Protein AF-A0A3P1VZ20-F1 (afdb_monomer_lite)

Structure (mmCIF, N/CA/C/O backbone):
data_AF-A0A3P1VZ20-F1
#
_entry.id   AF-A0A3P1VZ20-F1
#
loop_
_atom_site.group_PDB
_atom_site.id
_atom_site.type_symbol
_atom_site.label_atom_id
_atom_site.label_alt_id
_atom_site.label_comp_id
_atom_site.label_asym_id
_atom_site.label_entity_id
_atom_site.label_seq_id
_atom_site.pdbx_PDB_ins_code
_atom_site.Cartn_x
_atom_site.Cartn_y
_atom_site.Cartn_z
_atom_site.occupancy
_atom_site.B_iso_or_equiv
_atom_site.auth_seq_id
_atom_site.auth_comp_id
_atom_site.auth_asym_id
_atom_site.auth_atom_id
_atom_site.pdbx_PDB_model_num
ATOM 1 N N . MET A 1 1 ? 9.496 5.501 -28.305 1.00 67.38 1 MET A N 1
ATOM 2 C CA . MET A 1 1 ? 9.185 4.622 -27.151 1.00 67.38 1 MET A CA 1
ATOM 3 C C . MET A 1 1 ? 7.669 4.541 -27.020 1.00 67.38 1 MET A C 1
ATOM 5 O O . MET A 1 1 ? 7.034 5.557 -27.256 1.00 67.38 1 MET A O 1
ATOM 9 N N . GLN A 1 2 ? 7.093 3.378 -26.693 1.00 66.19 2 GLN A N 1
ATOM 10 C CA . GLN A 1 2 ? 5.642 3.244 -26.462 1.00 66.19 2 GLN A CA 1
ATOM 11 C C . GLN A 1 2 ? 5.182 4.169 -25.317 1.00 66.19 2 GLN A C 1
ATOM 13 O O . GLN A 1 2 ? 5.918 4.331 -24.342 1.00 66.19 2 GLN A O 1
ATOM 18 N N . ALA A 1 3 ? 3.983 4.755 -25.423 1.00 56.00 3 ALA A N 1
ATOM 19 C CA . ALA A 1 3 ? 3.487 5.781 -24.495 1.00 56.00 3 ALA A CA 1
ATOM 20 C C . ALA A 1 3 ? 3.475 5.318 -23.026 1.00 56.00 3 ALA A C 1
ATOM 22 O O . ALA A 1 3 ? 3.980 6.017 -22.151 1.00 56.00 3 ALA A O 1
ATOM 23 N N . TRP A 1 4 ? 3.015 4.092 -22.761 1.00 55.97 4 TRP A N 1
ATOM 24 C CA . TRP A 1 4 ? 3.000 3.516 -21.410 1.00 55.97 4 TRP A CA 1
ATOM 25 C C . TRP A 1 4 ? 4.413 3.339 -20.821 1.00 55.97 4 TRP A C 1
ATOM 27 O O . TRP A 1 4 ? 4.632 3.544 -19.629 1.00 55.97 4 TRP A O 1
ATOM 37 N N . LYS A 1 5 ? 5.402 2.994 -21.657 1.00 56.41 5 LYS A N 1
ATOM 38 C CA . LYS A 1 5 ? 6.800 2.810 -21.237 1.00 56.41 5 LYS A CA 1
ATOM 39 C C . LYS A 1 5 ? 7.457 4.154 -20.912 1.00 56.41 5 LYS A C 1
ATOM 41 O O . LYS A 1 5 ? 8.264 4.227 -19.990 1.00 56.41 5 LYS A O 1
ATOM 46 N N . LEU A 1 6 ? 7.070 5.210 -21.631 1.00 75.00 6 LEU A N 1
ATOM 47 C CA . LEU A 1 6 ? 7.486 6.584 -21.355 1.00 75.00 6 LEU A CA 1
ATOM 48 C C . LEU A 1 6 ? 6.885 7.102 -20.038 1.00 75.00 6 LEU A C 1
ATOM 50 O O . LEU A 1 6 ? 7.605 7.714 -19.256 1.00 75.00 6 LEU A O 1
ATOM 54 N N . ALA A 1 7 ? 5.609 6.807 -19.769 1.00 65.56 7 ALA A N 1
ATOM 55 C CA . ALA A 1 7 ? 4.944 7.163 -18.514 1.00 65.56 7 ALA A CA 1
ATOM 56 C C . ALA A 1 7 ? 5.610 6.495 -17.297 1.00 65.56 7 ALA A C 1
ATOM 58 O O . ALA A 1 7 ? 5.943 7.176 -16.330 1.00 65.56 7 ALA A O 1
ATOM 59 N N . LYS A 1 8 ? 5.915 5.189 -17.376 1.00 65.50 8 LYS A N 1
ATOM 60 C CA . LYS A 1 8 ? 6.646 4.478 -16.308 1.00 65.50 8 LYS A CA 1
ATOM 61 C C . LYS A 1 8 ? 8.062 5.027 -16.098 1.00 65.50 8 LYS A C 1
ATOM 63 O O . LYS A 1 8 ? 8.495 5.201 -14.961 1.00 65.50 8 LYS A O 1
ATOM 68 N N . LEU A 1 9 ? 8.774 5.335 -17.185 1.00 81.44 9 LEU A N 1
ATOM 69 C CA . LEU A 1 9 ? 10.099 5.956 -17.122 1.00 81.44 9 LEU A CA 1
ATOM 70 C C . LEU A 1 9 ? 10.056 7.332 -16.435 1.00 81.44 9 LEU A C 1
ATOM 72 O O . LEU A 1 9 ? 10.907 7.588 -15.584 1.00 81.44 9 LEU A O 1
ATOM 76 N N . LYS A 1 10 ? 9.068 8.176 -16.777 1.00 85.56 10 LYS A N 1
ATOM 77 C CA . LYS A 1 10 ? 8.829 9.481 -16.136 1.00 85.56 10 LYS A CA 1
ATOM 78 C C . LYS A 1 10 ? 8.636 9.307 -14.634 1.00 85.56 10 LYS A C 1
ATOM 80 O O . LYS A 1 10 ? 9.375 9.903 -13.857 1.00 85.56 10 LYS A O 1
ATOM 85 N N . GLN A 1 11 ? 7.691 8.453 -14.246 1.00 76.62 11 GLN A N 1
ATOM 86 C CA . GLN A 1 11 ? 7.352 8.256 -12.842 1.00 76.62 11 GLN A CA 1
ATOM 87 C C . GLN A 1 11 ? 8.550 7.749 -12.041 1.00 76.62 11 GLN A C 1
ATOM 89 O O . GLN A 1 11 ? 8.844 8.288 -10.985 1.00 76.62 11 GLN A O 1
ATOM 94 N N . TYR A 1 12 ? 9.316 6.798 -12.582 1.00 78.00 12 TYR A N 1
ATOM 95 C CA . TYR A 1 12 ? 10.513 6.313 -11.900 1.00 78.00 12 TYR A CA 1
ATOM 96 C C . TYR A 1 12 ? 11.599 7.359 -11.720 1.00 78.00 12 TYR A C 1
ATOM 98 O O . TYR A 1 12 ? 12.212 7.439 -10.658 1.00 78.00 12 TYR A O 1
ATOM 106 N N . TYR A 1 13 ? 11.845 8.161 -12.750 1.00 88.56 13 TYR A N 1
ATOM 107 C CA . TYR A 1 13 ? 12.784 9.261 -12.636 1.00 88.56 13 TYR A CA 1
ATOM 108 C C . TYR A 1 13 ? 12.347 10.263 -11.556 1.00 88.56 13 TYR A C 1
ATOM 110 O O . TYR A 1 13 ? 13.153 10.603 -10.696 1.00 88.56 13 TYR A O 1
ATOM 118 N N . GLN A 1 14 ? 11.074 10.670 -11.557 1.00 86.94 14 GLN A N 1
ATOM 119 C CA . GLN A 1 14 ? 10.536 11.622 -10.582 1.00 86.94 14 GLN A CA 1
ATOM 120 C C . GLN A 1 14 ? 10.541 11.071 -9.150 1.00 86.94 14 GLN A C 1
ATOM 122 O O . GLN A 1 14 ? 10.892 11.802 -8.231 1.00 86.94 14 GLN A O 1
ATOM 127 N N . THR A 1 15 ? 10.270 9.777 -8.948 1.00 76.31 15 THR A N 1
ATOM 128 C CA . THR A 1 15 ? 10.404 9.137 -7.630 1.00 76.31 15 THR A CA 1
ATOM 129 C C . THR A 1 15 ? 11.848 9.146 -7.141 1.00 76.31 15 THR A C 1
ATOM 131 O O . THR A 1 15 ? 12.095 9.508 -5.997 1.00 76.31 15 THR A O 1
ATOM 134 N N . GLN A 1 16 ? 12.817 8.801 -7.997 1.00 83.19 16 GLN A N 1
ATOM 135 C CA . GLN A 1 16 ? 14.238 8.857 -7.630 1.00 83.19 16 GLN A CA 1
ATOM 136 C C . GLN A 1 16 ? 14.701 10.291 -7.341 1.00 83.19 16 GLN A C 1
ATOM 138 O O . GLN A 1 16 ? 15.513 10.505 -6.446 1.00 83.19 16 GLN A O 1
ATOM 143 N N . LEU A 1 17 ? 14.170 11.275 -8.070 1.00 89.06 17 LEU A N 1
ATOM 144 C CA . LEU A 1 17 ? 14.426 12.692 -7.827 1.00 89.06 17 LEU A CA 1
ATOM 145 C C . LEU A 1 17 ? 13.827 13.154 -6.497 1.00 89.06 17 LEU A C 1
ATOM 147 O O . LEU A 1 17 ? 14.507 13.832 -5.734 1.00 89.06 17 LEU A O 1
ATOM 151 N N . TYR A 1 18 ? 12.603 12.737 -6.183 1.00 81.88 18 TYR A N 1
ATOM 152 C CA . TYR A 1 18 ? 11.955 13.005 -4.902 1.00 81.88 18 TYR A CA 1
ATOM 153 C C . TYR A 1 18 ? 12.721 12.378 -3.726 1.00 81.88 18 TYR A C 1
ATOM 155 O O . TYR A 1 18 ? 13.021 13.065 -2.753 1.00 81.88 18 TYR A O 1
ATOM 163 N N . GLU A 1 19 ? 13.117 11.103 -3.832 1.00 79.25 19 GLU A N 1
ATOM 164 C CA . GLU A 1 19 ? 13.944 10.409 -2.828 1.00 79.25 19 GLU A CA 1
ATOM 165 C C . GLU A 1 19 ? 15.316 11.073 -2.640 1.00 79.25 19 GLU A C 1
ATOM 167 O O . GLU A 1 19 ? 15.868 11.081 -1.540 1.00 79.25 19 GLU A O 1
ATOM 172 N N . ALA A 1 20 ? 15.857 11.671 -3.703 1.00 84.94 20 ALA A N 1
ATOM 173 C CA . ALA A 1 20 ? 17.078 12.465 -3.665 1.00 84.94 20 ALA A CA 1
ATOM 174 C C . ALA A 1 20 ? 16.865 13.908 -3.162 1.00 84.94 20 ALA A C 1
ATOM 176 O O . ALA A 1 20 ? 17.796 14.712 -3.239 1.00 84.94 20 ALA A O 1
ATOM 177 N N . ALA A 1 21 ? 15.676 14.249 -2.653 1.00 83.44 21 ALA A N 1
ATOM 178 C CA . ALA A 1 21 ? 15.293 15.597 -2.227 1.00 83.44 21 ALA A CA 1
ATOM 179 C C . ALA A 1 21 ? 15.456 16.660 -3.336 1.00 83.44 21 ALA A C 1
ATOM 181 O O . ALA A 1 21 ? 15.896 17.778 -3.084 1.00 83.44 21 ALA A O 1
ATOM 182 N N . GLY A 1 22 ? 15.144 16.296 -4.582 1.00 84.88 22 GLY A N 1
ATOM 183 C CA . GLY A 1 22 ? 15.273 17.167 -5.754 1.00 84.88 22 GLY A CA 1
ATOM 184 C C . GLY A 1 22 ? 16.690 17.253 -6.333 1.00 84.88 22 GLY A C 1
ATOM 185 O O . GLY A 1 22 ? 16.904 17.931 -7.337 1.00 84.88 22 GLY A O 1
ATOM 186 N N . ASP A 1 23 ? 17.669 16.562 -5.745 1.00 88.00 23 ASP A N 1
ATOM 187 C CA . ASP A 1 23 ? 19.057 16.598 -6.202 1.00 88.00 23 ASP A CA 1
ATOM 188 C C . ASP A 1 23 ? 19.300 15.618 -7.360 1.00 88.00 23 ASP A C 1
ATOM 190 O O . ASP A 1 23 ? 19.689 14.460 -7.185 1.00 88.00 23 ASP A O 1
ATOM 194 N N . ASP A 1 24 ? 19.107 16.117 -8.578 1.00 88.12 24 ASP A N 1
ATOM 195 C CA . ASP A 1 24 ? 19.300 15.372 -9.823 1.00 88.12 24 ASP A CA 1
ATOM 196 C C . ASP A 1 24 ? 20.712 14.763 -9.972 1.00 88.12 24 ASP A C 1
ATOM 198 O O . ASP A 1 24 ? 20.892 13.728 -10.622 1.00 88.12 24 ASP A O 1
ATOM 202 N N . LYS A 1 25 ? 21.734 15.352 -9.332 1.00 88.44 25 LYS A N 1
ATOM 203 C CA . LYS A 1 25 ? 23.115 14.840 -9.397 1.00 88.44 25 LYS A CA 1
ATOM 204 C C . LYS A 1 25 ? 23.280 13.517 -8.652 1.00 88.44 25 LYS A C 1
ATOM 206 O O . LYS A 1 25 ? 24.171 12.741 -8.995 1.00 88.44 25 LYS A O 1
ATOM 211 N N . LYS A 1 26 ? 22.425 13.239 -7.664 1.00 87.69 26 LYS A N 1
ATOM 212 C CA . LYS A 1 26 ? 22.423 11.968 -6.921 1.00 87.69 26 LYS A CA 1
ATOM 213 C C . LYS A 1 26 ? 21.774 10.826 -7.706 1.00 87.69 26 LYS A C 1
ATOM 215 O O . LYS A 1 26 ? 21.904 9.667 -7.314 1.00 87.69 26 LYS A O 1
ATOM 220 N N . ILE A 1 27 ? 21.117 11.115 -8.831 1.00 89.81 27 ILE A N 1
ATOM 221 C CA . ILE A 1 27 ? 20.406 10.114 -9.626 1.00 89.81 27 ILE A CA 1
ATOM 222 C C . ILE A 1 27 ? 21.351 9.419 -10.609 1.00 89.81 27 ILE A C 1
ATOM 224 O O . ILE A 1 27 ? 21.936 10.030 -11.507 1.00 89.81 27 ILE A O 1
ATOM 228 N N . ASN A 1 28 ? 21.414 8.086 -10.547 1.00 89.56 28 ASN A N 1
ATOM 229 C CA . ASN A 1 28 ? 22.144 7.291 -11.536 1.00 89.56 28 ASN A CA 1
ATOM 230 C C . ASN A 1 28 ? 21.354 7.136 -12.851 1.00 89.56 28 ASN A C 1
ATOM 232 O O . ASN A 1 28 ? 20.832 6.067 -13.176 1.00 89.56 28 ASN A O 1
ATOM 236 N N . LYS A 1 29 ? 21.297 8.197 -13.663 1.00 91.38 29 LYS A N 1
ATOM 237 C CA . LYS A 1 29 ? 20.556 8.218 -14.942 1.00 91.38 29 LYS A CA 1
ATOM 238 C C . LYS A 1 29 ? 21.012 7.165 -15.945 1.00 91.38 29 LYS A C 1
ATOM 240 O O . LYS A 1 29 ? 20.207 6.693 -16.744 1.00 91.38 29 LYS A O 1
ATOM 245 N N . ARG A 1 30 ? 22.291 6.772 -15.917 1.00 88.25 30 ARG A N 1
ATOM 246 C CA . ARG A 1 30 ? 22.811 5.692 -16.774 1.00 88.25 30 ARG A CA 1
ATOM 247 C C . ARG A 1 30 ? 22.139 4.366 -16.437 1.00 88.25 30 ARG A C 1
ATOM 249 O O . ARG A 1 30 ? 21.726 3.646 -17.343 1.00 88.25 30 ARG A O 1
ATOM 256 N N . GLN A 1 31 ? 21.986 4.077 -15.148 1.00 83.12 31 GLN A N 1
ATOM 257 C CA . GLN A 1 31 ? 21.258 2.905 -14.681 1.00 83.12 31 GLN A CA 1
ATOM 258 C C . GLN A 1 31 ? 19.777 2.986 -15.063 1.00 83.12 31 GLN A C 1
ATOM 260 O O . GLN A 1 31 ? 19.269 2.030 -15.642 1.00 83.12 31 GLN A O 1
ATOM 265 N N . ILE A 1 32 ? 19.111 4.126 -14.840 1.00 83.38 32 ILE A N 1
ATOM 266 C CA . ILE A 1 32 ? 17.701 4.320 -15.236 1.00 83.38 32 ILE A CA 1
ATOM 267 C C . ILE A 1 32 ? 17.513 4.062 -16.734 1.00 83.38 32 ILE A C 1
ATOM 269 O O . ILE A 1 32 ? 16.661 3.275 -17.138 1.00 83.38 32 ILE A O 1
ATOM 273 N N . ALA A 1 33 ? 18.344 4.681 -17.568 1.00 86.31 33 ALA A N 1
ATOM 274 C CA . ALA A 1 33 ? 18.266 4.540 -19.012 1.00 86.31 33 ALA A CA 1
ATOM 275 C C . ALA A 1 33 ? 18.463 3.079 -19.457 1.00 86.31 33 ALA A C 1
ATOM 277 O O . ALA A 1 33 ? 17.680 2.569 -20.264 1.00 86.31 33 ALA A O 1
ATOM 278 N N . LYS A 1 34 ? 19.436 2.375 -18.857 1.00 84.00 34 LYS A N 1
ATOM 279 C CA . LYS A 1 34 ? 19.696 0.950 -19.114 1.00 84.00 34 LYS A CA 1
ATOM 280 C C . LYS A 1 34 ? 18.478 0.078 -18.799 1.00 84.00 34 LYS A C 1
ATOM 282 O O . LYS A 1 34 ? 18.142 -0.784 -19.605 1.00 84.00 34 LYS A O 1
ATOM 287 N N . LEU A 1 35 ? 17.791 0.327 -17.682 1.00 76.25 35 LEU A N 1
ATOM 288 C CA . LEU A 1 35 ? 16.600 -0.434 -17.275 1.00 76.25 35 LEU A CA 1
ATOM 289 C C . LEU A 1 35 ? 15.447 -0.326 -18.280 1.00 76.25 35 LEU A C 1
ATOM 291 O O . LEU A 1 35 ? 14.697 -1.275 -18.488 1.00 76.25 35 LEU A O 1
ATOM 295 N N . TYR A 1 36 ? 15.332 0.816 -18.953 1.00 78.62 36 TYR A N 1
ATOM 296 C CA . TYR A 1 36 ? 14.316 1.036 -19.979 1.00 78.62 36 TYR A CA 1
ATOM 297 C C . TYR A 1 36 ? 14.817 0.775 -21.405 1.00 78.62 36 TYR A C 1
ATOM 299 O O . TYR A 1 36 ? 14.064 0.983 -22.363 1.00 78.62 36 TYR A O 1
ATOM 307 N N . GLY A 1 37 ? 16.044 0.273 -21.569 1.00 81.12 37 GLY A N 1
ATOM 308 C CA . GLY A 1 37 ? 16.636 -0.025 -22.873 1.00 81.12 37 GLY A CA 1
ATOM 309 C C . GLY A 1 37 ? 16.820 1.219 -23.745 1.00 81.12 37 GLY A C 1
ATOM 310 O O . GLY A 1 37 ? 16.563 1.167 -24.945 1.00 81.12 37 GLY A O 1
ATOM 311 N N . ILE A 1 38 ? 17.198 2.349 -23.142 1.00 87.94 38 ILE A N 1
ATOM 312 C CA . ILE A 1 38 ? 17.526 3.597 -23.843 1.00 87.94 38 ILE A CA 1
ATOM 313 C C . ILE A 1 38 ? 18.912 4.109 -23.455 1.00 87.94 38 ILE A C 1
ATOM 315 O O . ILE A 1 38 ? 19.481 3.715 -22.439 1.00 87.94 38 ILE A O 1
ATOM 319 N N . SER A 1 39 ? 19.461 5.019 -24.261 1.00 92.94 39 SER A N 1
ATOM 320 C CA . SER A 1 39 ? 20.686 5.735 -23.909 1.00 92.94 39 SER A CA 1
ATOM 321 C C . SER A 1 39 ? 20.418 6.784 -22.825 1.00 92.94 39 SER A C 1
ATOM 323 O O . SER A 1 39 ? 19.334 7.370 -22.752 1.00 92.94 39 SER A O 1
ATOM 325 N N . ALA A 1 40 ? 21.429 7.068 -22.000 1.00 92.31 40 ALA A N 1
ATOM 326 C CA . ALA A 1 40 ? 21.352 8.139 -21.003 1.00 92.31 40 ALA A CA 1
ATOM 327 C C . ALA A 1 40 ? 21.091 9.511 -21.652 1.00 92.31 40 ALA A C 1
ATOM 329 O O . ALA A 1 40 ? 20.380 10.339 -21.089 1.00 92.31 40 ALA A O 1
ATOM 330 N N . GLN A 1 41 ? 21.601 9.720 -22.871 1.00 93.94 41 GLN A N 1
ATOM 331 C CA . GLN A 1 41 ? 21.339 10.927 -23.648 1.00 93.94 41 GLN A CA 1
ATOM 332 C C . GLN A 1 41 ? 19.853 11.070 -23.997 1.00 93.94 41 GLN A C 1
ATOM 334 O O . GLN A 1 41 ? 19.285 12.147 -23.835 1.00 93.94 41 GLN A O 1
ATOM 339 N N . ASN A 1 42 ? 19.194 9.984 -24.409 1.00 93.88 42 ASN A N 1
ATOM 340 C CA . ASN A 1 42 ? 17.762 10.011 -24.703 1.00 93.88 42 ASN A CA 1
ATOM 341 C C . ASN A 1 42 ? 16.923 10.270 -23.449 1.00 93.88 42 ASN A C 1
ATOM 343 O O . ASN A 1 42 ? 15.955 11.022 -23.523 1.00 93.88 42 ASN A O 1
ATOM 347 N N . LEU A 1 43 ? 17.308 9.707 -22.300 1.00 92.94 43 LEU A N 1
ATOM 348 C CA . LEU A 1 43 ? 16.667 10.022 -21.022 1.00 92.94 43 LEU A CA 1
ATOM 349 C C . LEU A 1 43 ? 16.787 11.518 -20.690 1.00 92.94 43 LEU A C 1
ATOM 351 O O . LEU A 1 43 ? 15.780 12.161 -20.413 1.00 92.94 43 LEU A O 1
ATOM 355 N N . ASN A 1 44 ? 17.988 12.093 -20.804 1.00 94.62 44 ASN A N 1
ATOM 356 C CA . ASN A 1 44 ? 18.202 13.529 -20.595 1.00 94.62 44 ASN A CA 1
ATOM 357 C C . ASN A 1 44 ? 17.370 14.391 -21.556 1.00 94.62 44 ASN A C 1
ATOM 359 O O . ASN A 1 44 ? 16.827 15.416 -21.148 1.00 94.62 44 ASN A O 1
ATOM 363 N N . ASN A 1 45 ? 17.229 13.967 -22.813 1.00 95.06 45 ASN A N 1
ATOM 364 C CA . ASN A 1 45 ? 16.389 14.660 -23.787 1.00 95.06 45 ASN A CA 1
ATOM 365 C C . ASN A 1 45 ? 14.910 14.648 -23.375 1.00 95.06 45 ASN A C 1
ATOM 367 O O . ASN A 1 45 ? 14.243 15.670 -23.519 1.00 95.06 45 ASN A O 1
ATOM 371 N N . TYR A 1 46 ? 14.395 13.531 -22.849 1.00 92.75 46 TYR A N 1
ATOM 372 C CA . TYR A 1 46 ? 13.025 13.469 -22.332 1.00 92.75 46 TYR A CA 1
ATOM 373 C C . TYR A 1 46 ? 12.830 14.376 -21.120 1.00 92.75 46 TYR A C 1
ATOM 375 O O . TYR A 1 46 ? 11.894 15.172 -21.120 1.00 92.75 46 TYR A O 1
ATOM 383 N N . ILE A 1 47 ? 13.744 14.307 -20.147 1.00 94.00 47 ILE A N 1
ATOM 384 C CA . ILE A 1 47 ? 13.700 15.125 -18.930 1.00 94.00 47 ILE A CA 1
ATOM 385 C C . ILE A 1 47 ? 13.628 16.613 -19.282 1.00 94.00 47 ILE A C 1
ATOM 387 O O . ILE A 1 47 ? 12.749 17.309 -18.785 1.00 94.00 47 ILE A O 1
ATOM 391 N N . LYS A 1 48 ? 14.499 17.079 -20.188 1.00 93.12 48 LYS A N 1
ATOM 392 C CA . LYS A 1 48 ? 14.541 18.483 -20.621 1.00 93.12 48 LYS A CA 1
ATOM 393 C C . LYS A 1 48 ? 13.294 18.894 -21.404 1.00 93.12 48 LYS A C 1
ATOM 395 O O . LYS A 1 48 ? 12.674 19.895 -21.085 1.00 93.12 48 LYS A O 1
ATOM 400 N N . ARG A 1 49 ? 12.908 18.122 -22.428 1.00 91.56 49 ARG A N 1
ATOM 401 C CA . ARG A 1 49 ? 11.809 18.498 -23.342 1.00 91.56 49 ARG A CA 1
ATOM 402 C C . ARG A 1 49 ? 10.431 18.470 -22.693 1.00 91.56 49 ARG A C 1
ATOM 404 O O . ARG A 1 49 ? 9.516 19.110 -23.193 1.00 91.56 49 ARG A O 1
ATOM 411 N N . LYS A 1 50 ? 10.253 17.643 -21.667 1.00 89.25 50 LYS A N 1
ATOM 412 C CA . LYS A 1 50 ? 8.965 17.422 -20.998 1.00 89.25 50 LYS A CA 1
ATOM 413 C C . LYS A 1 50 ? 8.973 17.907 -19.546 1.00 89.25 50 LYS A C 1
ATOM 415 O O . LYS A 1 50 ? 8.061 17.554 -18.810 1.00 89.25 50 LYS A O 1
ATOM 420 N N . ASN A 1 51 ? 10.009 18.652 -19.159 1.00 89.88 51 ASN A N 1
ATOM 421 C CA . ASN A 1 51 ? 10.224 19.211 -17.828 1.00 89.88 51 ASN A CA 1
ATOM 422 C C . ASN A 1 51 ? 9.983 18.221 -16.671 1.00 89.88 51 ASN A C 1
ATOM 424 O O . ASN A 1 51 ? 9.273 18.509 -15.717 1.00 89.88 51 ASN A O 1
ATOM 428 N N . TRP A 1 52 ? 10.565 17.021 -16.738 1.00 90.81 52 TRP A N 1
ATOM 429 C CA . TRP A 1 52 ? 10.333 15.996 -15.702 1.00 90.81 52 TRP A CA 1
ATOM 430 C C . TRP A 1 52 ? 10.973 16.314 -14.346 1.00 90.81 52 TRP A C 1
ATOM 432 O O . TRP A 1 52 ? 10.760 15.567 -13.397 1.00 90.81 52 TRP A O 1
ATOM 442 N N . ASN A 1 53 ? 11.769 17.380 -14.260 1.00 88.19 53 ASN A N 1
ATOM 443 C CA . ASN A 1 53 ? 12.336 17.861 -13.000 1.00 88.19 53 ASN A CA 1
ATOM 444 C C 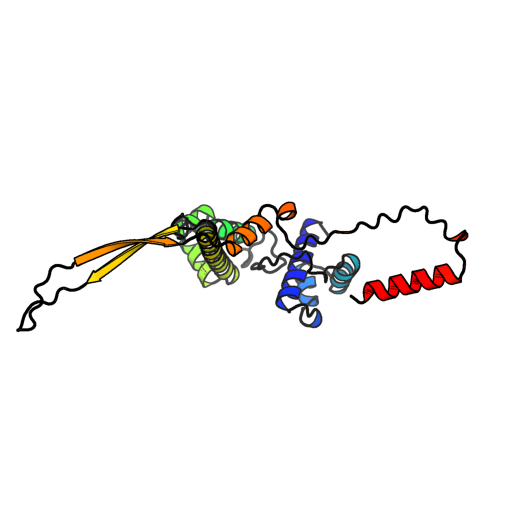. ASN A 1 53 ? 11.311 18.596 -12.142 1.00 88.19 53 ASN A C 1
ATOM 446 O O . ASN A 1 53 ? 11.523 18.731 -10.941 1.00 88.19 53 ASN A O 1
ATOM 450 N N . ASP A 1 54 ? 10.223 19.062 -12.751 1.00 84.56 54 ASP A N 1
ATOM 451 C CA . ASP A 1 54 ? 9.127 19.657 -12.015 1.00 84.56 54 ASP A CA 1
ATOM 452 C C . ASP A 1 54 ? 8.357 18.560 -11.273 1.00 84.56 54 ASP A C 1
ATOM 454 O O . ASP A 1 54 ? 7.795 17.632 -11.869 1.00 84.56 54 ASP A O 1
ATOM 458 N N . LEU A 1 55 ? 8.403 18.649 -9.947 1.00 78.00 55 LEU A N 1
ATOM 459 C CA . LEU A 1 55 ? 7.715 17.754 -9.025 1.00 78.00 55 LEU A CA 1
ATOM 460 C C . LEU A 1 55 ? 6.433 18.380 -8.464 1.00 78.00 55 LEU A C 1
ATOM 462 O O . LEU A 1 55 ? 5.808 17.771 -7.603 1.00 78.00 55 LEU A O 1
ATOM 466 N N . THR A 1 56 ? 6.020 19.558 -8.945 1.00 71.19 56 THR A N 1
ATOM 467 C CA . THR A 1 56 ? 4.802 20.250 -8.494 1.00 71.19 56 THR A CA 1
ATOM 468 C C . THR A 1 56 ? 3.581 19.331 -8.491 1.00 71.19 56 THR A C 1
ATOM 470 O O . THR A 1 56 ? 2.833 19.298 -7.521 1.00 71.19 56 THR A O 1
ATOM 473 N N . GLU A 1 57 ? 3.388 18.582 -9.577 1.00 57.09 57 GLU A N 1
ATOM 474 C CA . GLU A 1 57 ? 2.256 17.662 -9.763 1.00 57.09 57 GLU A CA 1
ATOM 475 C C . GLU A 1 57 ? 2.620 16.207 -9.432 1.00 57.09 57 GLU A C 1
ATOM 477 O O . GLU A 1 57 ? 1.853 15.275 -9.684 1.00 57.09 57 GLU A O 1
ATOM 482 N N . PHE A 1 58 ? 3.834 15.970 -8.928 1.00 63.66 58 PHE A N 1
ATOM 483 C CA . PHE A 1 58 ? 4.316 14.624 -8.679 1.00 63.66 58 PHE A CA 1
ATOM 484 C C . PHE A 1 58 ? 3.748 14.088 -7.364 1.00 63.66 58 PHE A C 1
ATOM 486 O O . PHE A 1 58 ? 4.182 14.447 -6.271 1.00 63.66 58 PHE A O 1
ATOM 493 N N . VAL A 1 59 ? 2.808 13.153 -7.478 1.00 50.91 59 VAL A N 1
ATOM 494 C CA . VAL A 1 59 ? 2.346 12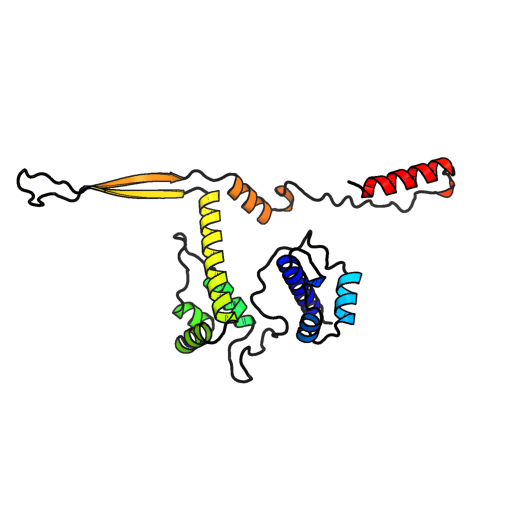.354 -6.343 1.00 50.91 59 VAL A CA 1
ATOM 495 C C . VAL A 1 59 ? 3.366 11.248 -6.083 1.00 50.91 59 VAL A C 1
ATOM 497 O O . VAL A 1 59 ? 3.564 10.360 -6.920 1.00 50.91 59 VAL A O 1
ATOM 500 N N . TYR A 1 60 ? 4.020 11.297 -4.919 1.00 51.97 60 TYR A N 1
ATOM 501 C CA . TYR A 1 60 ? 4.953 10.255 -4.504 1.00 51.97 60 TYR A CA 1
ATOM 502 C C . TYR A 1 60 ? 4.210 8.933 -4.311 1.00 51.97 60 TYR A C 1
ATOM 504 O O . TYR A 1 60 ? 3.522 8.702 -3.318 1.00 51.97 60 TYR A O 1
ATOM 512 N N . VAL A 1 61 ? 4.393 8.049 -5.285 1.00 51.44 61 VAL A N 1
ATOM 513 C CA . VAL A 1 61 ? 4.025 6.643 -5.193 1.00 51.44 61 VAL A CA 1
ATOM 514 C C . VAL A 1 61 ? 5.324 5.878 -4.942 1.00 51.44 61 VAL A C 1
ATOM 516 O O . VAL A 1 61 ? 6.199 5.905 -5.817 1.00 51.44 61 VAL A O 1
ATOM 519 N N . PRO A 1 62 ? 5.496 5.220 -3.778 1.00 49.59 62 PRO A N 1
ATOM 520 C CA . PRO A 1 62 ? 6.651 4.369 -3.525 1.00 49.59 62 PRO A CA 1
ATOM 521 C C . PRO A 1 62 ? 6.771 3.318 -4.636 1.00 49.59 62 PRO A C 1
ATOM 523 O O . PRO A 1 62 ? 5.935 2.422 -4.762 1.00 49.59 62 PRO A O 1
ATOM 526 N N . LEU A 1 63 ? 7.794 3.441 -5.483 1.00 45.53 63 LEU A N 1
ATOM 527 C CA . LEU A 1 63 ? 8.041 2.493 -6.568 1.00 45.53 63 LEU A CA 1
ATOM 528 C C . LEU A 1 63 ? 8.798 1.285 -6.018 1.00 45.53 63 LEU A C 1
ATOM 530 O O . LEU A 1 63 ? 10.021 1.207 -6.099 1.00 45.53 63 LEU A O 1
ATOM 534 N N . ASP A 1 64 ? 8.065 0.311 -5.481 1.00 45.50 64 ASP A N 1
ATOM 535 C CA . ASP A 1 64 ? 8.668 -0.911 -4.930 1.00 45.50 64 ASP A CA 1
ATOM 536 C C . ASP A 1 64 ? 9.143 -1.909 -6.014 1.00 45.50 64 ASP A C 1
ATOM 538 O O . ASP A 1 64 ? 9.827 -2.895 -5.709 1.00 45.50 64 ASP A O 1
ATOM 542 N N . ILE A 1 65 ? 8.858 -1.645 -7.299 1.00 46.03 65 ILE A N 1
ATOM 543 C CA . ILE A 1 65 ? 9.271 -2.487 -8.431 1.00 46.03 65 ILE A CA 1
ATOM 544 C C . ILE A 1 65 ? 10.375 -1.786 -9.231 1.00 46.03 65 ILE A C 1
ATOM 546 O O . ILE A 1 65 ? 10.191 -0.681 -9.744 1.00 46.03 65 ILE A O 1
ATOM 550 N N . LYS A 1 66 ? 11.529 -2.457 -9.374 1.00 42.38 66 LYS A N 1
ATOM 551 C CA . LYS A 1 66 ? 12.626 -1.984 -10.231 1.00 42.38 66 LYS A CA 1
ATOM 552 C C . LYS A 1 66 ? 12.100 -1.727 -11.657 1.00 42.38 66 LYS A C 1
ATOM 554 O O . LYS A 1 66 ? 11.351 -2.539 -12.200 1.00 42.38 66 LYS A O 1
ATOM 559 N N . PRO A 1 67 ? 12.516 -0.645 -12.318 1.00 40.56 67 PRO A N 1
ATOM 560 C CA . PRO A 1 67 ? 12.149 -0.409 -13.700 1.00 40.56 67 PRO A CA 1
ATOM 561 C C . PRO A 1 67 ? 12.720 -1.467 -14.619 1.00 40.56 67 PRO A C 1
ATOM 563 O O . PRO A 1 67 ? 13.834 -1.930 -14.405 1.00 40.56 67 PRO A O 1
ATOM 566 N N . GLY A 1 68 ? 11.981 -1.807 -15.668 1.00 45.16 68 GLY A N 1
ATOM 567 C CA . GLY A 1 68 ? 12.420 -2.765 -16.682 1.00 45.16 68 GLY A CA 1
ATOM 568 C C . GLY A 1 68 ? 11.774 -4.143 -16.579 1.00 45.16 68 GLY A C 1
ATOM 569 O O . GLY A 1 68 ? 11.870 -4.898 -17.538 1.00 45.16 68 GLY A O 1
ATOM 570 N N . ILE A 1 69 ? 11.051 -4.451 -15.499 1.00 49.16 69 ILE A N 1
ATOM 571 C CA . ILE A 1 69 ? 10.256 -5.682 -15.423 1.00 49.16 69 ILE A CA 1
ATOM 572 C C . ILE A 1 69 ? 8.990 -5.488 -16.260 1.00 49.16 69 ILE A C 1
ATOM 574 O O . ILE A 1 69 ? 8.130 -4.662 -15.933 1.00 49.16 69 ILE A O 1
ATOM 578 N N . LYS A 1 70 ? 8.876 -6.206 -17.383 1.00 53.94 70 LYS A N 1
ATOM 579 C CA . LYS A 1 70 ? 7.610 -6.245 -18.130 1.00 53.94 70 LYS A CA 1
ATOM 580 C C . LYS A 1 70 ? 6.536 -6.870 -17.237 1.00 53.94 70 LYS A C 1
ATOM 582 O O . LYS A 1 70 ? 6.834 -7.747 -16.432 1.00 53.94 70 LYS A O 1
ATOM 587 N N . LYS A 1 71 ? 5.277 -6.465 -17.432 1.00 52.81 71 LYS A N 1
ATOM 588 C CA . LYS A 1 71 ? 4.112 -6.951 -16.668 1.00 52.81 71 LYS A CA 1
ATOM 589 C C . LYS A 1 71 ? 4.099 -8.484 -16.503 1.00 52.81 71 LYS A C 1
ATOM 591 O O . LYS A 1 71 ? 3.824 -8.972 -15.414 1.00 52.81 71 LYS A O 1
ATOM 596 N N . ASN A 1 72 ? 4.527 -9.202 -17.546 1.00 61.19 72 ASN A N 1
ATOM 597 C CA . ASN A 1 72 ? 4.507 -10.665 -17.629 1.00 61.19 72 ASN A CA 1
ATOM 598 C C . ASN A 1 72 ? 5.908 -11.303 -17.542 1.00 61.19 72 ASN A C 1
ATOM 600 O O . ASN A 1 72 ? 6.055 -12.495 -17.798 1.00 61.19 72 ASN A O 1
ATOM 604 N N . GLU A 1 73 ? 6.956 -10.523 -17.271 1.00 60.84 73 GLU A N 1
ATOM 605 C CA . GLU A 1 73 ? 8.325 -11.037 -17.220 1.00 60.84 73 GLU A CA 1
ATOM 606 C C . GLU A 1 73 ? 8.649 -11.566 -15.820 1.00 60.84 73 GLU A C 1
ATOM 608 O O . GLU A 1 73 ? 8.368 -10.888 -14.825 1.00 60.84 73 GLU A O 1
ATOM 613 N N . PRO A 1 74 ? 9.223 -12.775 -15.726 1.00 64.06 74 PRO A N 1
ATOM 614 C CA . PRO A 1 74 ? 9.556 -13.369 -14.450 1.00 64.06 74 PRO A CA 1
ATOM 615 C C . PRO A 1 74 ? 10.703 -12.616 -13.771 1.00 64.06 74 PRO A C 1
ATOM 617 O O . PRO A 1 74 ? 11.753 -12.359 -14.355 1.00 64.06 74 PRO A O 1
ATOM 620 N N . LEU A 1 75 ? 10.509 -12.299 -12.494 1.00 58.62 75 LEU A N 1
ATOM 621 C CA . LEU A 1 75 ? 11.428 -11.525 -11.661 1.00 58.62 75 LEU A CA 1
ATOM 622 C C . LEU A 1 75 ? 12.676 -12.311 -11.219 1.00 58.62 75 LEU A C 1
ATOM 624 O O . LEU A 1 75 ? 13.657 -11.693 -10.819 1.00 58.62 75 LEU A O 1
ATOM 628 N N . ASN A 1 76 ? 12.657 -13.649 -11.304 1.00 56.03 76 ASN A N 1
ATOM 629 C CA . ASN A 1 76 ? 13.738 -14.541 -10.858 1.00 56.03 76 ASN A CA 1
ATOM 630 C C . ASN A 1 76 ? 14.034 -15.649 -11.893 1.00 56.03 76 ASN A C 1
ATOM 632 O O . ASN A 1 76 ? 13.512 -16.759 -11.798 1.00 56.03 76 ASN A O 1
ATOM 636 N N . GLY A 1 77 ? 14.898 -15.383 -12.875 1.00 54.41 77 GLY A N 1
ATOM 637 C CA . GLY A 1 77 ? 15.264 -16.357 -13.916 1.00 54.41 77 GLY A CA 1
ATOM 638 C C . GLY A 1 77 ? 14.078 -16.834 -14.777 1.00 54.41 77 GLY A C 1
ATOM 639 O O . GLY A 1 77 ? 12.914 -16.592 -14.471 1.00 54.41 77 GLY A O 1
ATOM 640 N N . SER A 1 78 ? 14.348 -17.564 -15.862 1.00 51.50 78 SER A N 1
ATOM 641 C CA . SER A 1 78 ? 13.296 -17.971 -16.817 1.00 51.50 78 SER A CA 1
ATOM 642 C C . SER A 1 78 ? 12.227 -18.926 -16.255 1.00 51.50 78 SER A C 1
ATOM 644 O O . SER A 1 78 ? 11.250 -19.193 -16.945 1.00 51.50 78 SER A O 1
ATOM 646 N N . LYS A 1 79 ? 12.395 -19.471 -15.037 1.00 58.75 79 LYS A N 1
ATOM 647 C CA . LYS A 1 79 ? 11.448 -20.423 -14.417 1.00 58.75 79 LYS A CA 1
ATOM 648 C C . LYS A 1 79 ? 10.598 -19.837 -13.280 1.00 58.75 79 LYS A C 1
ATOM 650 O O . LYS A 1 79 ? 9.715 -20.537 -12.789 1.00 58.75 79 LYS A O 1
ATOM 655 N N . SER A 1 80 ? 10.852 -18.611 -12.812 1.00 66.56 80 SER A N 1
ATOM 656 C CA . SER A 1 80 ? 10.033 -18.028 -11.737 1.00 66.56 80 SER A CA 1
ATOM 657 C C . SER A 1 80 ? 8.652 -17.646 -12.251 1.00 66.56 80 SER A C 1
ATOM 659 O O . SER A 1 80 ? 8.537 -17.066 -13.317 1.00 66.56 80 SER A O 1
ATOM 661 N N . LYS A 1 81 ? 7.601 -17.918 -11.474 1.00 72.69 81 LYS A N 1
ATOM 662 C CA . LYS A 1 81 ? 6.251 -17.427 -11.777 1.00 72.69 81 LYS A CA 1
ATOM 663 C C . LYS A 1 81 ? 6.030 -15.989 -11.323 1.00 72.69 81 LYS A C 1
ATOM 665 O O . LYS A 1 81 ? 5.139 -15.353 -11.848 1.00 72.69 81 LYS A O 1
ATOM 670 N N . LEU A 1 82 ? 6.843 -15.473 -10.396 1.00 76.56 82 LEU A N 1
ATOM 671 C CA . LEU A 1 82 ? 6.717 -14.115 -9.871 1.00 76.56 82 LEU A CA 1
ATOM 672 C C . LEU A 1 82 ? 6.882 -13.066 -10.978 1.00 76.56 82 LEU A C 1
ATOM 674 O O . LEU A 1 82 ? 7.994 -12.889 -11.471 1.00 76.56 82 LEU A O 1
ATOM 678 N N . THR A 1 83 ? 5.808 -12.365 -11.330 1.00 81.00 83 THR A N 1
ATOM 679 C CA . THR A 1 83 ? 5.795 -11.280 -12.324 1.00 81.00 83 THR A CA 1
ATOM 680 C C . THR A 1 83 ? 5.493 -9.925 -11.681 1.00 81.00 83 THR A C 1
ATOM 682 O O . THR A 1 83 ? 5.102 -9.846 -10.516 1.00 81.00 83 THR A O 1
ATOM 685 N N . GLY A 1 84 ? 5.659 -8.838 -12.442 1.00 74.06 84 GLY A N 1
ATOM 686 C CA . GLY A 1 84 ? 5.243 -7.504 -11.998 1.00 74.06 84 GLY A CA 1
ATOM 687 C C . GLY A 1 84 ? 3.737 -7.416 -11.719 1.00 74.06 84 GLY A C 1
ATOM 688 O O . GLY A 1 84 ? 3.344 -6.840 -10.712 1.00 74.06 84 GLY A O 1
ATOM 689 N N . GLU A 1 85 ? 2.906 -8.055 -12.547 1.00 75.88 85 GLU A N 1
ATOM 690 C CA . GLU A 1 85 ? 1.453 -8.134 -12.322 1.00 75.88 85 GLU A CA 1
ATOM 691 C C . GLU A 1 85 ? 1.100 -8.824 -11.004 1.00 75.88 85 GLU A C 1
ATOM 693 O O . GLU A 1 85 ? 0.229 -8.358 -10.276 1.00 75.88 85 GLU A O 1
ATOM 698 N N . MET A 1 86 ? 1.813 -9.896 -10.654 1.00 84.44 86 MET A N 1
ATOM 699 C CA . MET A 1 86 ? 1.603 -10.557 -9.368 1.00 84.44 86 MET A CA 1
ATOM 700 C C . MET A 1 86 ? 1.957 -9.658 -8.184 1.00 84.44 86 MET A C 1
ATOM 702 O O . MET A 1 86 ? 1.318 -9.765 -7.144 1.00 84.44 86 MET A O 1
ATOM 706 N N . LEU A 1 87 ? 2.956 -8.778 -8.313 1.00 81.00 87 LEU A N 1
ATOM 707 C CA . LEU A 1 87 ? 3.268 -7.800 -7.266 1.00 81.00 87 LEU A CA 1
ATOM 708 C C . LEU A 1 87 ? 2.175 -6.730 -7.149 1.00 81.00 87 LEU A C 1
ATOM 710 O O . LEU A 1 87 ? 1.815 -6.362 -6.036 1.00 81.00 87 LEU A O 1
ATOM 714 N N . GLU A 1 88 ? 1.618 -6.266 -8.270 1.00 78.12 88 GLU A N 1
ATOM 715 C CA . GLU A 1 88 ? 0.477 -5.338 -8.273 1.00 78.12 88 GLU A CA 1
ATOM 716 C C . GLU A 1 88 ? -0.741 -5.978 -7.579 1.00 78.12 88 GLU A C 1
ATOM 718 O O . GLU A 1 88 ? -1.312 -5.400 -6.657 1.00 78.12 88 GLU A O 1
ATOM 723 N N . GLN A 1 89 ? -1.079 -7.221 -7.932 1.00 85.19 89 GLN A N 1
ATOM 724 C CA . GLN A 1 89 ? -2.165 -7.967 -7.285 1.00 85.19 89 GLN A CA 1
ATOM 725 C C . GLN A 1 89 ? -1.893 -8.234 -5.797 1.00 85.19 89 GLN A C 1
ATOM 727 O O . GLN A 1 89 ? -2.786 -8.075 -4.965 1.00 85.19 89 GLN A O 1
ATOM 732 N N . LEU A 1 90 ? -0.657 -8.605 -5.443 1.00 90.25 90 LEU A N 1
ATOM 733 C CA . LEU A 1 90 ? -0.228 -8.801 -4.056 1.00 90.25 90 LEU A CA 1
ATOM 734 C C . LEU A 1 90 ? -0.459 -7.532 -3.240 1.00 90.25 90 LEU A C 1
ATOM 736 O O . LEU A 1 90 ? -0.965 -7.617 -2.125 1.00 90.25 90 LEU A O 1
ATOM 740 N N . PHE A 1 91 ? -0.089 -6.375 -3.793 1.00 87.00 91 PHE A N 1
ATOM 741 C CA . PHE A 1 91 ? -0.257 -5.085 -3.139 1.00 87.00 91 PHE A CA 1
ATOM 742 C C . PHE A 1 91 ? -1.733 -4.793 -2.860 1.00 87.00 91 PHE A C 1
ATOM 744 O O . PHE A 1 91 ? -2.096 -4.519 -1.719 1.00 87.00 91 PHE A O 1
ATOM 751 N N . GLU A 1 92 ? -2.589 -4.920 -3.874 1.00 85.38 92 GLU A N 1
ATOM 752 C CA . GLU A 1 92 ? -4.022 -4.641 -3.742 1.00 85.38 92 GLU A CA 1
ATOM 753 C C . GLU A 1 92 ? -4.711 -5.555 -2.727 1.00 85.38 92 GLU A C 1
ATOM 755 O O . GLU A 1 92 ? -5.515 -5.094 -1.916 1.00 85.38 92 GLU A O 1
ATOM 760 N N . TYR A 1 93 ? -4.385 -6.850 -2.716 1.00 92.75 93 TYR A N 1
ATOM 761 C CA . TYR A 1 93 ? -4.951 -7.762 -1.723 1.00 92.75 93 TYR A CA 1
ATOM 762 C C . TYR A 1 93 ? -4.400 -7.506 -0.319 1.00 92.75 93 TYR A C 1
ATOM 764 O O . TYR A 1 93 ? -5.155 -7.548 0.646 1.00 92.75 93 TYR A O 1
ATOM 772 N N . ALA A 1 94 ? -3.107 -7.214 -0.188 1.00 91.19 94 ALA A N 1
ATOM 773 C CA . ALA A 1 94 ? -2.476 -7.001 1.110 1.00 91.19 94 ALA A CA 1
ATOM 774 C C . ALA A 1 94 ? -2.810 -5.648 1.759 1.00 91.19 94 ALA A C 1
ATOM 776 O O . ALA A 1 94 ? -2.666 -5.523 2.976 1.00 91.19 94 ALA A O 1
ATOM 777 N N . ARG A 1 95 ? -3.209 -4.647 0.965 1.00 91.06 95 ARG A N 1
ATOM 778 C CA . ARG A 1 95 ? -3.601 -3.310 1.436 1.00 91.06 95 ARG A CA 1
ATOM 779 C C . ARG A 1 95 ? -4.999 -3.285 2.046 1.00 91.06 95 ARG A C 1
ATOM 781 O O . ARG A 1 95 ? -5.250 -2.464 2.916 1.00 91.06 95 ARG A O 1
ATOM 788 N N . ARG A 1 96 ? -5.905 -4.157 1.597 1.00 90.56 96 ARG A N 1
ATOM 789 C CA . ARG A 1 96 ? -7.291 -4.175 2.081 1.00 90.56 96 ARG A CA 1
ATOM 790 C C . ARG A 1 96 ? -7.347 -4.507 3.569 1.00 90.56 96 ARG A C 1
ATOM 792 O O . ARG A 1 96 ? -6.759 -5.497 4.013 1.00 90.56 96 ARG A O 1
ATOM 799 N N . THR A 1 97 ? -8.075 -3.680 4.305 1.00 91.31 97 THR A N 1
ATOM 800 C CA . THR A 1 97 ? -8.334 -3.836 5.732 1.00 91.31 97 THR A CA 1
ATOM 801 C C . THR A 1 97 ? -9.825 -3.972 5.995 1.00 91.31 97 THR A C 1
ATOM 803 O O . THR A 1 97 ? -10.650 -3.459 5.242 1.00 91.31 97 THR A O 1
ATOM 806 N N . GLU A 1 98 ? -10.161 -4.681 7.064 1.00 89.31 98 GLU A N 1
ATOM 807 C CA . GLU A 1 98 ? -11.504 -4.701 7.643 1.00 89.31 98 GLU A CA 1
ATOM 808 C C . GLU A 1 98 ? -11.708 -3.499 8.579 1.00 89.31 98 GLU A C 1
ATOM 810 O O . GLU A 1 98 ? -10.763 -2.764 8.876 1.00 89.31 98 GLU A O 1
ATOM 815 N N . ASP A 1 99 ? -12.931 -3.322 9.084 1.00 79.38 99 ASP A N 1
ATOM 816 C CA . ASP A 1 99 ? -13.312 -2.203 9.961 1.00 79.38 99 ASP A CA 1
ATOM 817 C C . ASP A 1 99 ? -12.499 -2.150 11.269 1.00 79.38 99 ASP A C 1
ATOM 819 O O . ASP A 1 99 ? -12.389 -1.107 11.918 1.00 79.38 99 ASP A O 1
ATOM 823 N N . ASP A 1 100 ? -11.888 -3.262 11.681 1.00 79.12 100 ASP A N 1
ATOM 824 C CA . ASP A 1 100 ? -11.019 -3.338 12.856 1.00 79.12 100 ASP A CA 1
ATOM 825 C C . ASP A 1 100 ? -9.543 -3.002 12.551 1.00 79.12 100 ASP A C 1
ATOM 827 O O . ASP A 1 100 ? -8.707 -3.013 13.458 1.00 79.12 100 ASP A O 1
ATOM 831 N N . GLY A 1 101 ? -9.225 -2.650 11.300 1.00 80.19 101 GLY A N 1
ATOM 832 C CA . GLY A 1 101 ? -7.880 -2.319 10.828 1.00 80.19 101 GLY A CA 1
ATOM 833 C C . GLY A 1 101 ? -6.989 -3.537 10.566 1.00 80.19 101 GLY A C 1
ATOM 834 O O . GLY A 1 101 ? -5.799 -3.381 10.261 1.00 80.19 101 GLY A O 1
ATOM 835 N N . LYS A 1 102 ? -7.520 -4.762 10.683 1.00 87.38 102 LYS A N 1
ATOM 836 C CA . LYS A 1 102 ? -6.779 -5.976 10.330 1.00 87.38 102 LYS A CA 1
ATOM 837 C C . LYS A 1 102 ? -6.817 -6.220 8.822 1.00 87.38 102 LYS A C 1
ATOM 839 O O . LYS A 1 102 ? -7.767 -5.815 8.157 1.00 87.38 102 LYS A O 1
ATOM 844 N N . PRO A 1 103 ? -5.796 -6.891 8.256 1.00 89.62 103 PRO A N 1
ATOM 845 C CA . PRO A 1 103 ? -5.816 -7.271 6.849 1.00 89.62 103 PRO A CA 1
ATOM 846 C C . PRO A 1 103 ? -7.015 -8.170 6.534 1.00 89.62 103 PRO A C 1
ATOM 848 O O . PRO A 1 103 ? -7.204 -9.177 7.211 1.00 89.62 103 PRO A O 1
ATOM 851 N N . THR A 1 104 ? -7.748 -7.856 5.466 1.00 94.50 104 THR A N 1
ATOM 852 C CA . THR A 1 104 ? -8.900 -8.649 4.996 1.00 94.50 104 THR A CA 1
ATOM 853 C C . THR A 1 104 ? -8.503 -10.050 4.538 1.00 94.50 104 THR A C 1
ATOM 855 O O . THR A 1 104 ? -9.306 -10.972 4.583 1.00 94.50 104 THR A O 1
ATOM 858 N N . PHE A 1 105 ? -7.270 -10.217 4.050 1.00 95.19 105 PHE A N 1
ATOM 859 C CA . PHE A 1 105 ? -6.784 -11.500 3.555 1.00 95.19 105 PHE A CA 1
ATOM 860 C C . PHE A 1 105 ? -5.539 -11.960 4.313 1.00 95.19 105 PHE A C 1
ATOM 862 O O . PHE A 1 105 ? -4.548 -11.233 4.476 1.00 95.19 105 PHE A O 1
ATOM 869 N N . THR A 1 106 ? -5.571 -13.222 4.722 1.00 94.94 106 THR A N 1
ATOM 870 C CA . THR A 1 106 ? -4.420 -13.963 5.234 1.00 94.94 106 THR A CA 1
ATOM 871 C C . THR A 1 106 ? -3.387 -14.198 4.129 1.00 94.94 106 THR A C 1
ATOM 873 O O . THR A 1 106 ? -3.678 -14.121 2.936 1.00 94.94 106 THR A O 1
ATOM 876 N N . ASN A 1 107 ? -2.144 -14.522 4.502 1.00 93.88 107 ASN A N 1
ATOM 877 C CA . ASN A 1 107 ? -1.112 -14.855 3.509 1.00 93.88 107 ASN A CA 1
ATOM 878 C C . ASN A 1 107 ? -1.530 -16.041 2.620 1.00 93.88 107 ASN A C 1
ATOM 880 O O . ASN A 1 107 ? -1.178 -16.075 1.443 1.00 93.88 107 ASN A O 1
ATOM 884 N N . GLN A 1 108 ? -2.262 -17.002 3.186 1.00 95.56 108 GLN A N 1
ATOM 885 C CA . GLN A 1 108 ? -2.766 -18.181 2.492 1.00 95.56 108 GLN A CA 1
ATOM 886 C C . GLN A 1 108 ? -3.793 -17.792 1.424 1.00 95.56 108 GLN A C 1
ATOM 888 O O . GLN A 1 108 ? -3.622 -18.148 0.262 1.00 95.56 108 GLN A O 1
ATOM 893 N N . GLU A 1 109 ? -4.789 -16.982 1.783 1.00 96.00 109 GLU A N 1
ATOM 894 C CA . GLU A 1 109 ? -5.809 -16.507 0.838 1.00 96.00 109 GLU A CA 1
ATOM 895 C C . GLU A 1 109 ? -5.206 -15.616 -0.251 1.00 96.00 109 GLU A C 1
ATOM 897 O O . GLU A 1 109 ? -5.610 -15.683 -1.411 1.00 96.00 109 GLU A O 1
ATOM 902 N N . ILE A 1 110 ? -4.206 -14.797 0.090 1.00 94.88 110 ILE A N 1
ATOM 903 C CA . ILE A 1 110 ? -3.471 -14.012 -0.907 1.00 94.88 110 ILE A CA 1
ATOM 904 C C . ILE A 1 110 ? -2.728 -14.947 -1.871 1.00 94.88 110 ILE A C 1
ATOM 906 O O . ILE A 1 110 ? -2.769 -14.723 -3.077 1.00 94.88 110 ILE A O 1
ATOM 910 N N . ALA A 1 111 ? -2.073 -16.003 -1.378 1.00 93.69 111 ALA A N 1
ATOM 911 C CA . ALA A 1 111 ? -1.393 -16.977 -2.234 1.00 93.69 111 ALA A CA 1
ATOM 912 C C . ALA A 1 111 ? -2.364 -17.643 -3.225 1.00 93.69 111 ALA A C 1
ATOM 914 O O . ALA A 1 111 ? -2.060 -17.722 -4.417 1.00 93.69 111 ALA A O 1
ATOM 915 N N . GLU A 1 112 ? -3.549 -18.038 -2.750 1.00 94.56 112 GLU A N 1
ATOM 916 C CA . GLU A 1 112 ? -4.618 -18.603 -3.581 1.00 94.56 112 GLU A CA 1
ATOM 917 C C . GLU A 1 112 ? -5.093 -17.616 -4.652 1.00 94.56 112 GLU A C 1
ATOM 919 O O . GLU A 1 112 ? -5.141 -17.966 -5.832 1.00 94.56 112 GLU A O 1
ATOM 924 N N . LYS A 1 113 ? -5.365 -16.359 -4.275 1.00 93.88 113 LYS A N 1
ATOM 925 C CA . LYS A 1 113 ? -5.774 -15.304 -5.220 1.00 93.88 113 LYS A CA 1
ATOM 926 C C . LYS A 1 113 ? -4.702 -14.980 -6.262 1.00 93.88 113 LYS A C 1
ATOM 928 O O . LYS A 1 113 ? -5.040 -14.631 -7.387 1.00 93.88 113 LYS A O 1
ATOM 933 N N . LEU A 1 114 ? -3.425 -15.115 -5.904 1.00 89.00 114 LEU A N 1
ATOM 934 C CA . LEU A 1 114 ? -2.286 -14.955 -6.815 1.00 89.00 114 LEU A CA 1
ATOM 935 C C . LEU A 1 114 ? -2.013 -16.199 -7.679 1.00 89.00 114 LEU A C 1
ATOM 937 O O . LEU A 1 114 ? -1.105 -16.173 -8.511 1.00 89.00 114 LEU A O 1
ATOM 941 N N . GLY A 1 115 ? -2.745 -17.299 -7.478 1.00 91.31 115 GLY A N 1
ATOM 942 C CA . GLY A 1 115 ? -2.552 -18.542 -8.227 1.00 91.31 115 GLY A CA 1
ATOM 943 C C . GLY A 1 115 ? -1.223 -19.248 -7.930 1.00 91.31 115 GLY A C 1
ATOM 944 O O . GLY A 1 115 ? -0.682 -19.944 -8.795 1.00 91.31 115 GLY A O 1
ATOM 945 N N . ILE A 1 116 ? -0.669 -19.071 -6.725 1.00 91.31 116 ILE A N 1
ATOM 946 C CA . ILE A 1 116 ? 0.563 -19.736 -6.275 1.00 91.31 116 ILE A C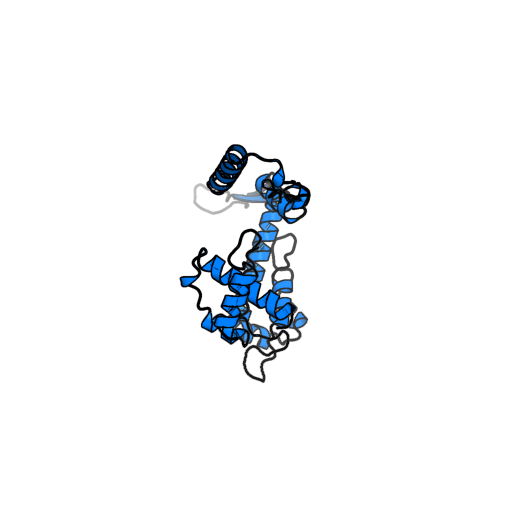A 1
ATOM 947 C C . ILE A 1 116 ? 0.313 -20.610 -5.048 1.00 91.31 116 ILE A C 1
ATOM 949 O O . ILE A 1 116 ? -0.590 -20.367 -4.257 1.00 91.31 116 ILE A O 1
ATOM 953 N N . SER A 1 117 ? 1.150 -21.633 -4.850 1.00 92.81 117 SER A N 1
ATOM 954 C CA . SER A 1 117 ? 1.096 -22.403 -3.607 1.00 92.81 117 SER A CA 1
ATOM 955 C C . SER A 1 117 ? 1.526 -21.550 -2.412 1.00 92.81 117 SER A C 1
ATOM 957 O O . SER A 1 117 ? 2.397 -20.683 -2.530 1.00 92.81 117 SER A O 1
ATOM 959 N N . VAL A 1 118 ? 1.005 -21.880 -1.230 1.00 93.19 118 VAL A N 1
ATOM 960 C CA . VAL A 1 118 ? 1.415 -21.262 0.042 1.00 93.19 118 VAL A CA 1
ATOM 961 C C . VAL A 1 118 ? 2.929 -21.388 0.263 1.00 93.19 118 VAL A C 1
ATOM 963 O O . VAL A 1 118 ? 3.585 -20.434 0.674 1.00 93.19 118 VAL A O 1
ATOM 966 N N . SER A 1 119 ? 3.526 -22.531 -0.093 1.00 88.81 119 SER A N 1
ATOM 967 C CA . SER A 1 119 ? 4.983 -22.713 -0.021 1.00 88.81 119 SER A CA 1
ATOM 968 C C . SER A 1 119 ? 5.744 -21.746 -0.934 1.00 88.81 119 SER A C 1
ATOM 970 O O . SER A 1 119 ? 6.755 -21.178 -0.523 1.00 88.81 119 SER A O 1
ATOM 972 N N . THR A 1 120 ? 5.240 -21.499 -2.146 1.00 87.69 120 THR A N 1
ATOM 973 C CA . THR A 1 120 ? 5.822 -20.527 -3.082 1.00 87.69 120 THR A CA 1
ATOM 974 C C . THR A 1 120 ? 5.701 -19.104 -2.548 1.00 87.69 120 THR A C 1
ATOM 976 O O . THR A 1 120 ? 6.649 -18.333 -2.669 1.00 87.69 120 THR A O 1
ATOM 979 N N . PHE A 1 121 ? 4.576 -18.763 -1.913 1.00 92.06 121 PHE A N 1
ATOM 980 C CA . PHE A 1 121 ? 4.382 -17.460 -1.278 1.00 92.06 121 PHE A CA 1
ATOM 981 C C . PHE A 1 121 ? 5.462 -17.188 -0.225 1.00 92.06 121 PHE A C 1
ATOM 983 O O . PHE A 1 121 ? 6.152 -16.171 -0.291 1.00 92.06 121 PHE A O 1
ATOM 990 N N . TYR A 1 122 ? 5.660 -18.114 0.720 1.00 82.94 122 TYR A N 1
ATOM 991 C CA . TYR A 1 122 ? 6.675 -17.943 1.764 1.00 82.94 122 TYR A CA 1
ATOM 992 C C . TYR A 1 122 ? 8.097 -17.964 1.205 1.00 82.94 122 TYR A C 1
ATOM 994 O O . TYR A 1 122 ? 8.940 -17.192 1.661 1.00 82.94 122 TYR A O 1
ATOM 1002 N N . LYS A 1 123 ? 8.350 -18.770 0.168 1.00 80.38 123 LYS A N 1
ATOM 1003 C CA . LYS A 1 123 ? 9.619 -18.745 -0.559 1.00 80.38 123 LYS A CA 1
ATOM 1004 C C . LYS A 1 123 ? 9.891 -17.366 -1.164 1.00 80.38 123 LYS A C 1
ATOM 1006 O O . LYS A 1 123 ? 10.964 -16.812 -0.958 1.00 80.38 123 LYS A O 1
ATOM 1011 N N . TYR A 1 124 ? 8.921 -16.769 -1.859 1.00 81.81 124 TYR A N 1
ATOM 1012 C CA . TYR A 1 124 ? 9.066 -15.415 -2.400 1.00 81.81 124 TYR A CA 1
ATOM 1013 C C . TYR A 1 124 ? 9.228 -14.366 -1.304 1.00 81.81 124 TYR A C 1
ATOM 1015 O O . TYR A 1 124 ? 10.067 -13.483 -1.443 1.00 81.81 124 TYR A O 1
ATOM 1023 N N . HIS A 1 125 ? 8.506 -14.489 -0.195 1.00 76.75 125 HIS A N 1
ATOM 1024 C CA . HIS A 1 125 ? 8.669 -13.602 0.952 1.00 76.75 125 HIS A CA 1
ATOM 1025 C C . HIS A 1 125 ? 10.086 -13.642 1.550 1.00 76.75 125 HIS A C 1
ATOM 1027 O O . HIS A 1 125 ? 10.597 -12.607 1.967 1.00 76.75 125 HIS A O 1
ATOM 1033 N N . GLN A 1 126 ? 10.719 -14.815 1.606 1.00 66.12 126 GLN A N 1
ATOM 1034 C CA . GLN A 1 126 ? 12.065 -14.977 2.165 1.00 66.12 126 GLN A CA 1
ATOM 1035 C C . GLN A 1 126 ? 13.171 -14.608 1.167 1.00 66.12 126 GLN A C 1
ATOM 1037 O O . GLN A 1 126 ? 14.143 -13.954 1.534 1.00 66.12 126 GLN A O 1
ATOM 1042 N N . GLU A 1 127 ? 13.033 -15.030 -0.090 1.00 69.88 127 GLU A N 1
ATOM 1043 C CA . GLU A 1 127 ? 14.112 -14.977 -1.083 1.00 69.88 127 GLU A CA 1
ATOM 1044 C C . GLU A 1 127 ? 14.009 -13.777 -2.037 1.00 69.88 127 GLU A C 1
ATOM 1046 O O . GLU A 1 127 ? 14.993 -13.420 -2.687 1.00 69.88 127 GLU A O 1
ATOM 1051 N N . ASN A 1 128 ? 12.834 -13.147 -2.165 1.00 69.25 128 ASN A N 1
ATOM 1052 C CA . ASN A 1 128 ? 12.615 -12.041 -3.094 1.00 69.25 128 ASN A CA 1
ATOM 1053 C C . ASN A 1 128 ? 12.310 -10.727 -2.359 1.00 69.25 128 ASN A C 1
ATOM 1055 O O . ASN A 1 128 ? 11.228 -10.508 -1.813 1.00 69.25 128 ASN A O 1
ATOM 1059 N N . ILE A 1 129 ? 13.264 -9.797 -2.434 1.00 63.09 129 ILE A N 1
ATOM 1060 C CA . ILE A 1 129 ? 13.164 -8.489 -1.779 1.00 63.09 129 ILE A CA 1
ATOM 1061 C C . ILE A 1 129 ? 11.980 -7.647 -2.274 1.00 63.09 129 ILE A C 1
ATOM 1063 O O . ILE A 1 129 ? 11.415 -6.891 -1.487 1.00 63.09 129 ILE A O 1
ATOM 1067 N N . HIS A 1 130 ? 11.589 -7.762 -3.548 1.00 69.81 130 HIS A N 1
ATOM 1068 C CA . HIS A 1 130 ? 10.457 -7.012 -4.093 1.00 69.81 130 HIS A CA 1
ATOM 1069 C C . HIS A 1 130 ? 9.144 -7.540 -3.521 1.00 69.81 130 HIS A C 1
ATOM 1071 O O . HIS A 1 130 ? 8.359 -6.755 -3.008 1.00 69.81 130 HIS A O 1
ATOM 1077 N N . PHE A 1 131 ? 8.956 -8.861 -3.493 1.00 77.62 131 PHE A N 1
ATOM 1078 C CA . PHE A 1 131 ? 7.784 -9.485 -2.877 1.00 77.62 131 PHE A CA 1
ATOM 1079 C C . PHE A 1 131 ? 7.643 -9.113 -1.395 1.00 77.62 131 PHE A C 1
ATOM 1081 O O . PHE A 1 131 ? 6.572 -8.689 -0.958 1.00 77.62 131 PHE A O 1
ATOM 1088 N N . TYR A 1 132 ? 8.738 -9.212 -0.632 1.00 75.12 132 TYR A N 1
ATOM 1089 C CA . TYR A 1 132 ? 8.775 -8.816 0.778 1.00 75.12 132 TYR A CA 1
ATOM 1090 C C . TYR A 1 132 ? 8.394 -7.343 0.978 1.00 75.12 132 TYR A C 1
ATOM 1092 O O . TYR A 1 132 ? 7.531 -7.028 1.801 1.00 75.12 132 TYR A O 1
ATOM 1100 N N . LYS A 1 133 ? 9.020 -6.436 0.214 1.00 72.31 133 LYS A N 1
ATOM 1101 C CA . LYS A 1 133 ? 8.750 -4.996 0.302 1.00 72.31 133 LYS A CA 1
ATOM 1102 C C . LYS A 1 133 ? 7.310 -4.676 -0.070 1.00 72.31 133 LYS A C 1
ATOM 1104 O O . LYS A 1 133 ? 6.643 -4.028 0.724 1.00 72.31 133 LYS A O 1
ATOM 1109 N N . THR A 1 134 ? 6.815 -5.189 -1.193 1.00 79.06 134 THR A N 1
ATOM 1110 C CA . THR A 1 134 ? 5.437 -4.975 -1.645 1.00 79.06 134 THR A CA 1
ATOM 1111 C C . THR A 1 134 ? 4.425 -5.410 -0.586 1.00 79.06 134 THR A C 1
ATOM 1113 O O . THR A 1 134 ? 3.560 -4.616 -0.224 1.00 79.06 134 THR A O 1
ATOM 1116 N N . LEU A 1 135 ? 4.562 -6.618 -0.020 1.00 83.19 135 LEU A N 1
ATOM 1117 C CA . LEU A 1 135 ? 3.661 -7.103 1.033 1.00 83.19 135 LEU A CA 1
ATOM 1118 C C . LEU A 1 135 ? 3.703 -6.206 2.282 1.00 83.19 135 LEU A C 1
ATOM 1120 O O . LEU A 1 135 ? 2.662 -5.866 2.848 1.00 83.19 135 LEU A O 1
ATOM 1124 N N . ARG A 1 136 ? 4.905 -5.815 2.721 1.00 80.00 136 ARG A N 1
ATOM 1125 C CA . ARG A 1 136 ? 5.095 -4.973 3.911 1.00 80.00 136 ARG A CA 1
ATOM 1126 C C . ARG A 1 136 ? 4.556 -3.557 3.705 1.00 80.00 136 ARG A C 1
ATOM 1128 O O . ARG A 1 136 ? 3.883 -3.031 4.589 1.00 80.00 136 ARG A O 1
ATOM 1135 N N . SER A 1 137 ? 4.858 -2.945 2.563 1.00 77.12 137 SER A N 1
ATOM 1136 C CA . SER A 1 137 ? 4.414 -1.600 2.197 1.00 77.12 137 SER A CA 1
ATOM 1137 C C . SER A 1 137 ? 2.896 -1.535 2.079 1.00 77.12 137 SER A C 1
ATOM 1139 O O . SER A 1 137 ? 2.300 -0.639 2.668 1.00 77.12 137 SER A O 1
ATOM 1141 N N . ALA A 1 138 ? 2.277 -2.508 1.401 1.00 81.12 138 ALA A N 1
ATOM 1142 C CA . ALA A 1 138 ? 0.827 -2.592 1.245 1.00 81.12 138 ALA A CA 1
ATOM 1143 C C . ALA A 1 138 ? 0.107 -2.650 2.597 1.00 81.12 138 ALA A C 1
ATOM 1145 O O . ALA A 1 138 ? -0.785 -1.848 2.860 1.00 81.12 138 ALA A O 1
ATOM 1146 N N . ARG A 1 139 ? 0.553 -3.538 3.496 1.00 86.44 139 ARG A N 1
ATOM 1147 C CA . ARG A 1 139 ? -0.035 -3.676 4.838 1.00 86.44 139 ARG A CA 1
ATOM 1148 C C . ARG A 1 139 ? 0.113 -2.424 5.684 1.00 86.44 139 ARG A C 1
ATOM 1150 O O . ARG A 1 139 ? -0.832 -2.018 6.351 1.00 86.44 139 ARG A O 1
ATOM 1157 N N . ARG A 1 140 ? 1.297 -1.807 5.657 1.00 82.31 140 ARG A N 1
ATOM 1158 C CA . ARG A 1 140 ? 1.535 -0.555 6.382 1.00 82.31 140 ARG A CA 1
ATOM 1159 C C . ARG A 1 140 ? 0.637 0.560 5.852 1.00 82.31 140 ARG A C 1
ATOM 1161 O O . ARG A 1 140 ? 0.115 1.328 6.647 1.00 82.31 140 ARG A O 1
ATOM 1168 N N . LEU A 1 141 ? 0.475 0.649 4.531 1.00 83.56 141 LEU A N 1
ATOM 1169 C CA . LEU A 1 141 ? -0.385 1.653 3.917 1.00 83.56 141 LEU A CA 1
ATOM 1170 C C . LEU A 1 141 ? -1.851 1.446 4.314 1.00 83.56 141 LEU A C 1
ATOM 1172 O O . LEU A 1 141 ? -2.458 2.393 4.793 1.00 83.56 141 LEU A O 1
ATOM 1176 N N . GLY A 1 142 ? -2.373 0.218 4.222 1.00 84.81 142 GLY A N 1
ATOM 1177 C CA . GLY A 1 142 ? -3.750 -0.094 4.626 1.00 84.81 142 GLY A CA 1
ATOM 1178 C C . GLY A 1 142 ? -4.052 0.280 6.080 1.00 84.81 142 GLY A C 1
ATOM 1179 O O . GLY A 1 142 ? -5.065 0.908 6.363 1.00 84.81 142 GLY A O 1
ATOM 1180 N N . GLN A 1 143 ? -3.126 -0.003 7.002 1.00 87.12 143 GLN A N 1
ATOM 1181 C CA . GLN A 1 143 ? -3.261 0.401 8.409 1.00 87.12 143 GLN A CA 1
ATOM 1182 C C . GLN A 1 143 ? -3.308 1.921 8.595 1.00 87.12 143 GLN A C 1
ATOM 1184 O O . GLN A 1 143 ? -4.070 2.422 9.417 1.00 87.12 143 GLN A O 1
ATOM 1189 N N . VAL A 1 144 ? -2.476 2.660 7.857 1.00 86.69 144 VAL A N 1
ATOM 1190 C CA . VAL A 1 144 ? -2.459 4.127 7.922 1.00 86.69 144 VAL A CA 1
ATOM 1191 C C . VAL A 1 144 ? -3.739 4.707 7.326 1.00 86.69 144 VAL A C 1
ATOM 1193 O O . VAL A 1 144 ? -4.275 5.664 7.875 1.00 86.69 144 VAL A O 1
ATOM 1196 N N . GLU A 1 145 ? -4.242 4.130 6.238 1.00 85.44 145 GLU A N 1
ATOM 1197 C CA . GLU A 1 145 ? -5.487 4.555 5.594 1.00 85.44 145 GLU A CA 1
ATOM 1198 C C . GLU A 1 145 ? -6.702 4.324 6.489 1.00 85.44 145 GLU A C 1
ATOM 1200 O O . GLU A 1 145 ? -7.496 5.246 6.670 1.00 85.44 145 GLU A O 1
ATOM 1205 N N . ASP A 1 146 ? -6.803 3.151 7.116 1.00 89.44 146 ASP A N 1
ATOM 1206 C CA . ASP A 1 146 ? -7.847 2.847 8.098 1.00 89.44 146 ASP A CA 1
ATOM 1207 C C . ASP A 1 146 ? -7.772 3.780 9.318 1.00 89.44 146 ASP A C 1
ATOM 1209 O O . ASP A 1 146 ? -8.770 4.381 9.721 1.00 89.44 146 ASP A O 1
ATOM 1213 N N . ALA A 1 147 ? -6.574 3.979 9.876 1.00 89.19 147 ALA A N 1
ATOM 1214 C CA . ALA A 1 147 ? -6.381 4.884 11.006 1.00 89.19 147 ALA A CA 1
ATOM 1215 C C . ALA A 1 147 ? -6.732 6.339 10.652 1.00 89.19 147 ALA A C 1
ATOM 1217 O O . ALA A 1 147 ? -7.365 7.033 11.450 1.00 89.19 147 ALA A O 1
ATOM 1218 N N . MET A 1 148 ? -6.353 6.799 9.455 1.00 90.62 148 MET A N 1
ATOM 1219 C CA . MET A 1 148 ? -6.692 8.133 8.958 1.00 90.62 148 MET A CA 1
ATOM 1220 C C . MET A 1 148 ? -8.204 8.286 8.788 1.00 90.62 148 MET A C 1
ATOM 1222 O O . MET A 1 148 ? -8.759 9.302 9.205 1.00 90.62 148 MET A O 1
ATOM 1226 N N . LEU A 1 149 ? -8.878 7.275 8.230 1.00 90.12 149 LEU A N 1
ATOM 1227 C CA . LEU A 1 149 ? -10.331 7.271 8.077 1.00 90.12 149 LEU A CA 1
ATOM 1228 C C . LEU A 1 149 ? -11.026 7.358 9.440 1.00 90.12 149 LEU A C 1
ATOM 1230 O O . LEU A 1 149 ? -11.838 8.257 9.641 1.00 90.12 149 LEU A O 1
ATOM 1234 N N . LYS A 1 150 ? -10.641 6.510 10.402 1.00 90.69 150 LYS A N 1
ATOM 1235 C CA . LYS A 1 150 ? -11.162 6.542 11.781 1.00 90.69 150 LYS A CA 1
ATOM 1236 C C . LYS A 1 150 ? -10.928 7.889 12.456 1.00 90.69 150 LYS A C 1
ATOM 1238 O O . LYS A 1 150 ? -11.812 8.400 13.138 1.00 90.69 150 LYS A O 1
ATOM 1243 N N . SER A 1 151 ? -9.753 8.483 12.256 1.00 91.94 151 SER A N 1
ATOM 1244 C CA . SER A 1 151 ? -9.451 9.819 12.771 1.00 91.94 151 SER A CA 1
ATOM 1245 C C . SER A 1 151 ? -10.356 10.880 12.142 1.00 91.94 151 SER A C 1
ATOM 1247 O O . SER A 1 151 ? -10.840 11.761 12.844 1.00 91.94 151 SER A O 1
ATOM 1249 N N . ALA A 1 152 ? -10.619 10.794 10.837 1.00 92.31 152 ALA A N 1
ATOM 1250 C CA . ALA A 1 152 ? -11.455 11.752 10.122 1.00 92.31 152 ALA A CA 1
ATOM 1251 C C . ALA A 1 152 ? -12.952 11.608 10.433 1.00 92.31 152 ALA A C 1
ATOM 1253 O O . ALA A 1 152 ? -13.668 12.606 10.435 1.00 92.31 152 ALA A O 1
ATOM 1254 N N . THR A 1 153 ? -13.448 10.399 10.695 1.00 91.38 153 THR A N 1
ATOM 1255 C CA . THR A 1 153 ? -14.866 10.167 11.020 1.00 91.38 153 THR A CA 1
ATOM 1256 C C . THR A 1 153 ? -15.163 10.256 12.511 1.00 91.38 153 THR A C 1
ATOM 1258 O O . THR A 1 153 ? -16.325 10.384 12.889 1.00 91.38 153 THR A O 1
ATOM 1261 N N . GLY A 1 154 ? -14.136 10.168 13.357 1.00 89.31 154 GLY A N 1
ATOM 1262 C CA . GLY A 1 154 ? -14.304 9.847 14.769 1.00 89.31 154 GLY A CA 1
ATOM 1263 C C . GLY A 1 154 ? -14.680 8.375 14.965 1.00 89.31 154 GLY A C 1
ATOM 1264 O O . GLY A 1 154 ? -15.118 7.684 14.040 1.00 89.31 154 GLY A O 1
ATOM 1265 N N . TYR A 1 155 ? -14.485 7.872 16.180 1.00 89.56 155 TYR A N 1
ATOM 1266 C CA . TYR A 1 155 ? -14.852 6.502 16.541 1.00 89.56 155 TYR A CA 1
ATOM 1267 C C . TYR A 1 155 ? -15.098 6.367 18.042 1.00 89.56 155 TYR A C 1
ATOM 1269 O O . TYR A 1 155 ? -14.622 7.159 18.856 1.00 89.56 155 TYR A O 1
ATOM 1277 N N . LYS A 1 156 ? -15.843 5.327 18.419 1.00 87.00 156 LYS A N 1
ATOM 1278 C CA . LYS A 1 156 ? -16.084 4.957 19.817 1.00 87.00 156 LYS A CA 1
ATOM 1279 C C . LYS A 1 156 ? -15.253 3.732 20.163 1.00 87.00 156 LYS A C 1
ATOM 1281 O O . LYS A 1 156 ? -15.183 2.797 19.371 1.00 87.00 156 LYS A O 1
ATOM 1286 N N . TYR A 1 157 ? -14.648 3.720 21.344 1.00 85.25 157 TYR A N 1
ATOM 1287 C CA . TYR A 1 157 ? -13.930 2.553 21.850 1.00 85.25 157 TYR A CA 1
ATOM 1288 C C . TYR A 1 157 ? -14.296 2.268 23.303 1.00 85.25 157 TYR A C 1
ATOM 1290 O O . TYR A 1 157 ? -14.688 3.156 24.062 1.00 85.25 157 TYR A O 1
ATOM 1298 N N . VAL A 1 158 ? -14.191 0.996 23.679 1.00 82.81 158 VAL A N 1
ATOM 1299 C CA . VAL A 1 158 ? -14.446 0.539 25.044 1.00 82.81 158 VAL A CA 1
ATOM 1300 C C . VAL A 1 158 ? -13.111 0.404 25.758 1.00 82.81 158 VAL A C 1
ATOM 1302 O O . VAL A 1 158 ? -12.288 -0.430 25.392 1.00 82.81 158 VAL A O 1
ATOM 1305 N N . GLU A 1 159 ? -12.903 1.206 26.794 1.00 81.56 159 GLU A N 1
ATOM 1306 C CA . GLU A 1 159 ? -11.791 1.032 27.720 1.00 81.56 159 GLU A CA 1
ATOM 1307 C C . GLU A 1 159 ? -12.251 0.110 28.855 1.00 81.56 159 GLU A C 1
ATOM 1309 O O . GLU A 1 159 ? -13.182 0.436 29.597 1.00 81.56 159 GLU A O 1
ATOM 1314 N N . SER A 1 160 ? -11.631 -1.063 28.981 1.00 78.06 160 SER A N 1
ATOM 1315 C CA . SER A 1 160 ? -11.851 -1.958 30.118 1.00 78.06 160 SER A CA 1
ATOM 1316 C C . SER A 1 160 ? -10.753 -1.761 31.154 1.00 78.06 160 SER A C 1
ATOM 1318 O O . SER A 1 160 ? -9.586 -2.026 30.868 1.00 78.06 160 SER A O 1
ATOM 1320 N N . LYS A 1 161 ? -11.126 -1.346 32.364 1.00 75.94 161 LYS A N 1
ATOM 1321 C CA . LYS A 1 161 ? -10.231 -1.345 33.524 1.00 75.94 161 LYS A CA 1
ATOM 1322 C C . LYS A 1 161 ? -10.513 -2.567 34.380 1.00 75.94 161 LYS A C 1
ATOM 1324 O O . LYS A 1 161 ? -11.672 -2.856 34.684 1.00 75.94 161 LYS A O 1
ATOM 1329 N N . VAL A 1 162 ? -9.449 -3.279 34.729 1.00 73.81 162 VAL A N 1
ATOM 1330 C CA . VAL A 1 162 ? -9.484 -4.428 35.630 1.00 73.81 162 VAL A CA 1
ATOM 1331 C C . VAL A 1 162 ? -8.794 -4.001 36.916 1.00 73.81 162 VAL A C 1
ATOM 1333 O O . VAL A 1 162 ? -7.612 -3.665 36.889 1.00 73.81 162 VAL A O 1
ATOM 1336 N N . GLU A 1 163 ? -9.542 -3.958 38.014 1.00 66.56 163 GLU A N 1
ATOM 1337 C CA . GLU A 1 163 ? -8.999 -3.677 39.343 1.00 66.56 163 GLU A CA 1
ATOM 1338 C C . GLU A 1 163 ? -9.026 -4.965 40.172 1.00 66.56 163 GLU A C 1
ATOM 1340 O O . GLU A 1 163 ? -10.079 -5.593 40.321 1.00 66.56 163 GLU A O 1
ATOM 1345 N N . ASP A 1 164 ? -7.865 -5.360 40.702 1.00 58.19 164 ASP A N 1
ATOM 1346 C CA . ASP A 1 164 ? -7.756 -6.451 41.669 1.00 58.19 164 ASP A CA 1
ATOM 1347 C C . ASP A 1 164 ? -8.241 -5.947 43.035 1.00 58.19 164 ASP A C 1
ATOM 1349 O O . ASP A 1 164 ? -7.642 -5.050 43.634 1.00 58.19 164 ASP A O 1
ATOM 1353 N N . ILE A 1 165 ? -9.318 -6.531 43.558 1.00 58.66 165 ILE A N 1
ATOM 1354 C CA . ILE A 1 165 ? -9.762 -6.254 44.926 1.00 58.66 165 ILE A CA 1
ATOM 1355 C C . ILE A 1 165 ? -8.865 -7.054 45.880 1.00 58.66 165 ILE A C 1
ATOM 1357 O O . ILE A 1 165 ? -9.019 -8.265 46.019 1.00 58.66 165 ILE A O 1
ATOM 1361 N N . VAL A 1 166 ? -7.921 -6.391 46.556 1.00 53.91 166 VAL A N 1
ATOM 1362 C CA . VAL A 1 166 ? -7.182 -6.986 47.682 1.00 53.91 166 VAL A CA 1
ATOM 1363 C C . VAL A 1 166 ? -7.886 -6.592 48.976 1.00 53.91 166 VAL A C 1
ATOM 1365 O O . VAL A 1 166 ? -7.716 -5.474 49.459 1.00 53.91 166 VAL A O 1
ATOM 1368 N N . VAL A 1 167 ? -8.667 -7.501 49.563 1.00 54.00 167 VAL A N 1
ATOM 1369 C CA . VAL A 1 167 ? -9.169 -7.327 50.933 1.00 54.00 167 VAL A CA 1
ATOM 1370 C C . VAL A 1 167 ? -8.791 -8.543 51.771 1.00 54.00 167 VAL A C 1
ATOM 1372 O O . VAL A 1 167 ? -9.417 -9.591 51.699 1.00 54.00 167 VAL A O 1
ATOM 1375 N N . GLY A 1 168 ? -7.768 -8.371 52.607 1.00 49.72 168 GLY A N 1
ATOM 1376 C CA . GLY A 1 168 ? -7.416 -9.298 53.679 1.00 49.72 168 GLY A CA 1
ATOM 1377 C C . GLY A 1 168 ? -6.182 -8.819 54.444 1.00 49.72 168 GLY A C 1
ATOM 1378 O O . GLY A 1 168 ? -5.135 -8.590 53.845 1.00 49.72 168 GLY A O 1
ATOM 1379 N N . LYS A 1 169 ? -6.276 -8.695 55.778 1.00 55.72 169 LYS A N 1
ATOM 1380 C CA . LYS A 1 169 ? -5.161 -8.305 56.677 1.00 55.72 169 LYS A CA 1
ATOM 1381 C C . LYS A 1 169 ? -3.984 -9.308 56.690 1.00 55.72 169 LYS A C 1
ATOM 1383 O O . LYS A 1 169 ? -2.992 -9.062 57.365 1.00 55.72 169 LYS A O 1
ATOM 1388 N N . THR A 1 170 ? -4.082 -10.413 55.952 1.00 56.66 170 THR A N 1
ATOM 1389 C CA . THR A 1 170 ? -3.151 -11.555 55.941 1.00 56.66 170 THR A CA 1
ATOM 1390 C C . THR A 1 170 ? -2.563 -11.883 54.561 1.00 56.66 170 THR A C 1
ATOM 1392 O O . THR A 1 170 ? -1.842 -12.865 54.435 1.00 56.66 170 THR A O 1
ATOM 1395 N N . GLY A 1 171 ? -2.806 -11.071 53.524 1.00 55.47 171 GLY A N 1
ATOM 1396 C CA . GLY A 1 171 ? -2.165 -11.253 52.210 1.00 55.47 171 GLY A CA 1
ATOM 1397 C C . GLY A 1 171 ? -2.725 -12.389 51.340 1.00 55.47 171 GLY A C 1
ATOM 1398 O O . GLY A 1 171 ? -2.182 -12.650 50.267 1.00 55.47 171 GLY A O 1
ATOM 1399 N N . GLU A 1 172 ? -3.818 -13.041 51.742 1.00 54.25 172 GLU A N 1
ATOM 1400 C CA . GLU A 1 172 ? -4.518 -14.004 50.886 1.00 54.25 172 GLU A CA 1
ATOM 1401 C C . GLU A 1 172 ? -5.394 -13.289 49.849 1.00 54.25 172 GLU A C 1
ATOM 1403 O O . GLU A 1 172 ? -6.268 -12.485 50.183 1.00 54.25 172 GLU A O 1
ATOM 1408 N N . LYS A 1 173 ? -5.159 -13.596 48.567 1.00 56.34 173 LYS A N 1
ATOM 1409 C CA . LYS A 1 173 ? -5.946 -13.088 47.437 1.00 56.34 173 LYS A CA 1
ATOM 1410 C C . LYS A 1 173 ? -7.342 -13.715 47.454 1.00 56.34 173 LYS A C 1
ATOM 1412 O O . LYS A 1 173 ? -7.548 -14.790 46.902 1.00 56.34 173 LYS A O 1
ATOM 1417 N N . THR A 1 174 ? -8.300 -13.030 48.064 1.00 54.28 174 THR A N 1
ATOM 1418 C CA . THR A 1 174 ? -9.731 -13.343 47.958 1.00 54.28 174 THR A CA 1
ATOM 1419 C C . THR A 1 174 ? -10.450 -12.113 47.412 1.00 54.28 174 THR A C 1
ATOM 1421 O O . THR A 1 174 ? -10.811 -11.203 48.147 1.00 54.28 174 THR A O 1
ATOM 1424 N N . GLY A 1 175 ? -10.600 -12.034 46.090 1.00 52.50 175 GLY A N 1
ATOM 1425 C CA . GLY A 1 175 ? -11.266 -10.901 45.455 1.00 52.50 175 GLY A CA 1
ATOM 1426 C C . GLY A 1 175 ? -11.769 -11.244 44.063 1.00 52.50 175 GLY A C 1
ATOM 1427 O O . GLY A 1 175 ? -11.012 -11.734 43.228 1.00 52.50 175 GLY A O 1
ATOM 1428 N N . GLU A 1 176 ? -13.055 -10.994 43.826 1.00 56.59 176 GLU A N 1
ATOM 1429 C CA . GLU A 1 176 ? -13.643 -11.009 42.490 1.00 56.59 176 GLU A CA 1
ATOM 1430 C C . GLU A 1 176 ? -13.020 -9.897 41.636 1.00 56.59 176 GLU A C 1
ATOM 1432 O O . GLU A 1 176 ? -12.871 -8.754 42.072 1.00 56.59 176 GLU A O 1
ATOM 1437 N N . ILE A 1 177 ? -12.655 -10.242 40.402 1.00 59.66 177 ILE A N 1
ATOM 1438 C CA . ILE A 1 177 ? -12.090 -9.311 39.427 1.00 59.66 177 ILE A CA 1
ATOM 1439 C C . ILE A 1 177 ? -13.200 -8.351 38.985 1.00 59.66 177 ILE A C 1
ATOM 1441 O O . ILE A 1 177 ? -14.110 -8.742 38.248 1.00 59.66 177 ILE A O 1
ATOM 1445 N N . LYS A 1 178 ? -13.137 -7.079 39.395 1.00 61.22 178 LYS A N 1
ATOM 1446 C CA . LYS A 1 178 ? -14.109 -6.073 38.950 1.00 61.22 178 LYS A CA 1
ATOM 1447 C C . LYS A 1 178 ? -13.645 -5.471 37.626 1.00 61.22 178 LYS A C 1
ATOM 1449 O O . LYS A 1 178 ? -12.781 -4.598 37.586 1.00 61.22 178 LYS A O 1
ATOM 1454 N N . SER A 1 179 ? -14.233 -5.932 36.522 1.00 64.12 179 SER A N 1
ATOM 1455 C CA . SER A 1 179 ? -14.032 -5.317 35.207 1.00 64.12 179 SER A CA 1
ATOM 1456 C C . SER A 1 179 ? -15.031 -4.176 34.996 1.00 64.12 179 SER A C 1
ATOM 1458 O O . SER A 1 179 ? -16.234 -4.424 34.894 1.00 64.12 179 SER A O 1
ATOM 1460 N N . THR A 1 180 ? -14.555 -2.938 34.884 1.00 73.06 180 THR A N 1
ATOM 1461 C CA . THR A 1 180 ? -15.395 -1.784 34.521 1.00 73.06 180 THR A CA 1
ATOM 1462 C C . THR A 1 180 ? -15.160 -1.435 33.055 1.00 73.06 180 THR A C 1
ATOM 1464 O O . THR A 1 180 ? -14.019 -1.230 32.644 1.00 73.06 180 THR A O 1
ATOM 1467 N N . LYS A 1 181 ? -16.231 -1.373 32.254 1.00 77.25 181 LYS A N 1
ATOM 1468 C CA . LYS A 1 181 ? -16.187 -0.961 30.843 1.00 77.25 181 LYS A CA 1
ATOM 1469 C C . LYS A 1 181 ? -16.680 0.477 30.719 1.00 77.25 181 LYS A C 1
ATOM 1471 O O . LYS A 1 181 ? -17.808 0.767 31.105 1.00 77.25 181 LYS A O 1
ATOM 1476 N N . ILE A 1 182 ? -15.851 1.358 30.170 1.00 80.62 182 ILE A N 1
ATOM 1477 C CA . ILE A 1 182 ? -16.189 2.760 29.904 1.00 80.62 182 ILE A CA 1
ATOM 1478 C C . ILE A 1 182 ? -16.171 2.964 28.389 1.00 80.62 182 ILE A C 1
ATOM 1480 O O . ILE A 1 182 ? -15.187 2.630 27.733 1.00 80.62 182 ILE A O 1
ATOM 1484 N N . ILE A 1 183 ? -17.255 3.500 27.828 1.00 83.56 183 ILE A N 1
ATOM 1485 C CA . ILE A 1 183 ? -17.316 3.869 26.409 1.00 83.56 183 ILE A CA 1
ATOM 1486 C C . ILE A 1 183 ? -16.766 5.287 26.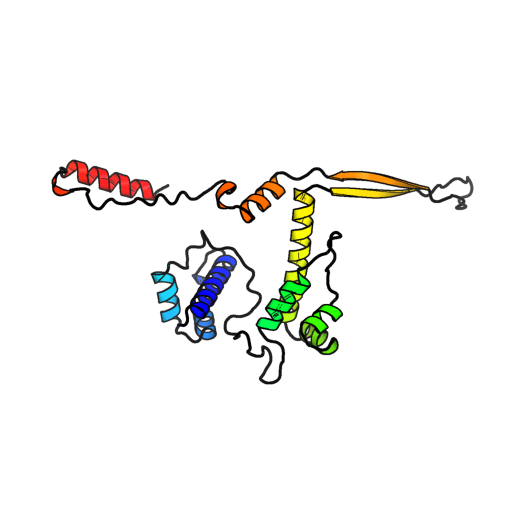278 1.00 83.56 183 ILE A C 1
ATOM 1488 O O . ILE A 1 183 ? -17.300 6.216 26.885 1.00 83.56 183 ILE A O 1
ATOM 1492 N N . LYS A 1 184 ? -15.705 5.450 25.492 1.00 86.50 184 LYS A N 1
ATOM 1493 C CA . LYS A 1 184 ? -15.135 6.750 25.135 1.00 86.50 184 LYS A CA 1
ATOM 1494 C C . LYS A 1 184 ? -15.362 7.028 23.658 1.00 86.50 184 LYS A C 1
ATOM 1496 O O . LYS A 1 184 ? -15.353 6.117 22.832 1.00 86.50 184 LYS A O 1
ATOM 1501 N N . GLU A 1 185 ? -15.553 8.300 23.341 1.00 88.06 185 GLU A N 1
ATOM 1502 C CA . GLU A 1 185 ? -15.727 8.797 21.982 1.00 88.06 185 GLU A CA 1
ATOM 1503 C C . GLU A 1 185 ? -14.532 9.671 21.613 1.00 88.06 185 GLU A C 1
ATOM 1505 O O . GLU A 1 185 ? -14.148 10.568 22.365 1.00 88.06 185 GLU A O 1
ATOM 1510 N N . VAL A 1 186 ? -13.920 9.370 20.472 1.00 88.81 186 VAL A N 1
ATOM 1511 C CA . VAL A 1 186 ? -12.877 10.187 19.861 1.00 88.81 186 VAL A CA 1
ATOM 1512 C C . VAL A 1 186 ? -13.554 11.072 18.832 1.00 88.81 186 VAL A C 1
ATOM 1514 O O . VAL A 1 186 ? -14.153 10.574 17.877 1.00 88.81 186 VAL A O 1
ATOM 1517 N N . THR A 1 187 ? -13.478 12.383 19.047 1.00 90.94 187 THR A N 1
ATOM 1518 C CA . THR A 1 187 ? -14.055 13.362 18.129 1.00 90.94 187 THR A CA 1
ATOM 1519 C C . THR A 1 187 ? -13.334 13.335 16.782 1.00 90.94 187 THR A C 1
ATOM 1521 O O . THR A 1 187 ? -12.114 13.147 16.762 1.00 90.94 187 THR A O 1
ATOM 1524 N N . PRO A 1 188 ? -14.050 13.575 15.674 1.00 94.06 188 PRO A N 1
ATOM 1525 C CA . PRO A 1 188 ? -13.442 13.681 14.355 1.00 94.06 188 PRO A CA 1
ATOM 1526 C C . PRO A 1 188 ? -12.339 14.751 14.296 1.00 94.06 188 PRO A C 1
ATOM 1528 O O . PRO A 1 188 ? -12.514 15.858 14.810 1.00 94.06 188 PRO A O 1
ATOM 1531 N N . ASP A 1 189 ? -11.219 14.441 13.643 1.00 95.06 189 ASP A N 1
ATOM 1532 C CA . ASP A 1 189 ? -10.131 15.388 13.388 1.00 95.06 189 ASP A CA 1
ATOM 1533 C C . ASP A 1 189 ? -10.364 16.140 12.069 1.00 95.06 189 ASP A C 1
ATOM 1535 O O . ASP A 1 189 ? -10.289 15.573 10.975 1.00 95.06 189 ASP A O 1
ATOM 1539 N N . VAL A 1 190 ? -10.579 17.452 12.181 1.00 91.75 190 VAL A N 1
ATOM 1540 C CA . VAL A 1 190 ? -10.804 18.370 11.054 1.00 91.75 190 VAL A CA 1
ATOM 1541 C C . VAL A 1 190 ? -9.633 18.375 10.064 1.00 91.75 190 VAL A C 1
ATOM 1543 O O . VAL A 1 190 ? -9.840 18.524 8.860 1.00 91.75 190 VAL A O 1
ATOM 1546 N N . ARG A 1 191 ? -8.389 18.179 10.525 1.00 90.88 191 ARG A N 1
ATOM 1547 C CA . ARG A 1 191 ? -7.220 18.107 9.633 1.00 90.88 191 ARG A CA 1
ATOM 1548 C C . ARG A 1 191 ? -7.236 16.833 8.798 1.00 90.88 191 ARG A C 1
ATOM 1550 O O . ARG A 1 191 ? -6.967 16.900 7.600 1.00 90.88 191 ARG A O 1
ATOM 1557 N N . ALA A 1 192 ? -7.579 15.701 9.410 1.00 90.19 192 ALA A N 1
ATOM 1558 C CA . ALA A 1 192 ? -7.727 14.430 8.706 1.00 90.19 192 ALA A CA 1
ATOM 1559 C C . ALA A 1 192 ? -8.877 14.496 7.685 1.00 90.19 192 ALA A C 1
ATOM 1561 O O . ALA A 1 192 ? -8.704 14.091 6.537 1.00 90.19 192 ALA A O 1
ATOM 1562 N N . GLN A 1 193 ? -10.012 15.097 8.061 1.00 91.25 193 GLN A N 1
ATOM 1563 C CA . GLN A 1 193 ? -11.139 15.349 7.153 1.00 91.25 193 GLN A CA 1
ATOM 1564 C C . GLN A 1 193 ? -10.721 16.189 5.949 1.00 91.25 193 GLN A C 1
ATOM 1566 O O . GLN A 1 193 ? -10.916 15.779 4.807 1.00 91.25 193 GLN A O 1
ATOM 1571 N N . LYS A 1 194 ? -10.076 17.332 6.197 1.00 88.56 194 LYS A N 1
ATOM 1572 C CA . LYS A 1 194 ? -9.592 18.225 5.144 1.00 88.56 194 LYS A CA 1
ATOM 1573 C C . LYS A 1 194 ? -8.604 17.532 4.205 1.00 88.56 194 LYS A C 1
ATOM 1575 O O . LYS A 1 194 ? -8.689 17.717 2.992 1.00 88.56 194 LYS A O 1
ATOM 1580 N N . TYR A 1 195 ? -7.697 16.716 4.743 1.00 86.88 195 TYR A N 1
ATOM 1581 C CA . TYR A 1 195 ? -6.762 15.929 3.940 1.00 86.88 195 TYR A CA 1
ATOM 1582 C C . TYR A 1 195 ? -7.490 14.930 3.028 1.00 86.88 195 TYR A C 1
ATOM 1584 O O . TYR A 1 195 ? -7.221 14.887 1.828 1.00 86.88 195 TYR A O 1
ATOM 1592 N N . LEU A 1 196 ? -8.455 14.172 3.562 1.00 86.62 196 LEU A N 1
ATOM 1593 C CA . LEU A 1 196 ? -9.254 13.237 2.764 1.00 86.62 196 LEU A CA 1
ATOM 1594 C C . LEU A 1 196 ? -10.066 13.957 1.685 1.00 86.62 196 LEU A C 1
ATOM 1596 O O . LEU A 1 196 ? -10.033 13.551 0.528 1.00 86.62 196 LEU A O 1
ATOM 1600 N N . MET A 1 197 ? -10.744 15.049 2.034 1.00 86.00 197 MET A N 1
ATOM 1601 C CA . MET A 1 197 ? -11.541 15.836 1.089 1.00 86.00 197 MET A CA 1
ATOM 1602 C C . MET A 1 197 ? -10.685 16.406 -0.046 1.00 86.00 197 MET A C 1
ATOM 1604 O O . MET A 1 197 ? -11.100 16.351 -1.199 1.00 86.00 197 MET A O 1
ATOM 1608 N N . SER A 1 198 ? -9.465 16.862 0.257 1.00 83.38 198 SER A N 1
ATOM 1609 C CA . SER A 1 198 ? -8.512 17.342 -0.755 1.00 83.38 198 SER A CA 1
ATOM 1610 C C . SER A 1 198 ? -8.040 16.231 -1.698 1.00 83.38 198 SER A C 1
ATOM 1612 O O . SER A 1 198 ? -7.717 16.511 -2.844 1.00 83.38 198 SER A O 1
ATOM 1614 N N . ASN A 1 199 ? -8.014 14.973 -1.247 1.00 81.00 199 ASN A N 1
ATOM 1615 C CA . ASN A 1 199 ? -7.661 13.830 -2.093 1.00 81.00 199 ASN A CA 1
ATOM 1616 C C . ASN A 1 199 ? -8.857 13.282 -2.894 1.00 81.00 199 ASN A C 1
ATOM 1618 O O . ASN A 1 199 ? -8.656 12.748 -3.982 1.00 81.00 199 ASN A O 1
ATOM 1622 N N . ILE A 1 200 ? -10.084 13.385 -2.367 1.00 79.31 200 ILE A N 1
ATOM 1623 C CA . ILE A 1 200 ? -11.313 12.901 -3.026 1.00 79.31 200 ILE A CA 1
ATOM 1624 C C . ILE A 1 200 ? -11.811 13.915 -4.062 1.00 79.31 200 ILE A C 1
ATOM 1626 O O . ILE A 1 200 ? -12.121 13.532 -5.187 1.00 79.31 200 ILE A O 1
ATOM 1630 N N . VAL A 1 201 ? -11.871 15.200 -3.693 1.00 81.75 201 VAL A N 1
ATOM 1631 C CA . VAL A 1 201 ? -12.293 16.303 -4.573 1.00 81.75 201 VAL A CA 1
ATOM 1632 C C . VAL A 1 201 ? -11.257 17.436 -4.505 1.00 81.75 201 VAL A C 1
ATOM 1634 O O . VAL A 1 201 ? -11.489 18.479 -3.881 1.00 81.75 201 VAL A O 1
ATOM 1637 N N . PRO A 1 202 ? -10.088 17.256 -5.151 1.00 81.81 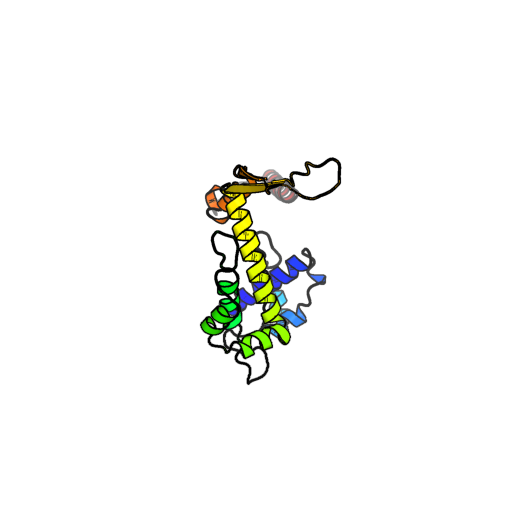202 PRO A N 1
ATOM 1638 C CA . PRO A 1 202 ? -9.020 18.252 -5.118 1.00 81.81 202 PRO A CA 1
ATOM 1639 C C . PRO A 1 202 ? -9.462 19.604 -5.676 1.00 81.81 202 PRO A C 1
ATOM 1641 O O . PRO A 1 202 ? -9.069 20.648 -5.152 1.00 81.81 202 PRO A O 1
ATOM 1644 N N . GLU A 1 203 ? -10.311 19.581 -6.707 1.00 79.12 203 GLU A N 1
ATOM 1645 C CA . GLU A 1 203 ? -10.842 20.768 -7.377 1.00 79.12 203 GLU A CA 1
ATOM 1646 C C . GLU A 1 203 ? -11.683 21.663 -6.473 1.00 79.12 203 GLU A C 1
ATOM 1648 O O . GLU A 1 203 ? -11.866 22.823 -6.812 1.00 79.12 203 GLU A O 1
ATOM 1653 N N . GLU A 1 204 ? -12.190 21.188 -5.338 1.00 81.06 204 GLU A N 1
ATOM 1654 C CA . GLU A 1 204 ? -13.004 21.998 -4.424 1.00 81.06 204 GLU A CA 1
ATOM 1655 C C . GLU A 1 204 ? -12.235 22.366 -3.155 1.00 81.06 204 GLU A C 1
ATOM 1657 O O . GLU A 1 204 ? -12.282 23.520 -2.731 1.00 81.06 204 GLU A O 1
ATOM 1662 N N . TYR A 1 205 ? -11.481 21.418 -2.592 1.00 77.75 205 TYR A N 1
ATOM 1663 C CA . TYR A 1 205 ? -10.971 21.516 -1.219 1.00 77.75 205 TYR A CA 1
ATOM 1664 C C . TYR A 1 205 ? -9.460 21.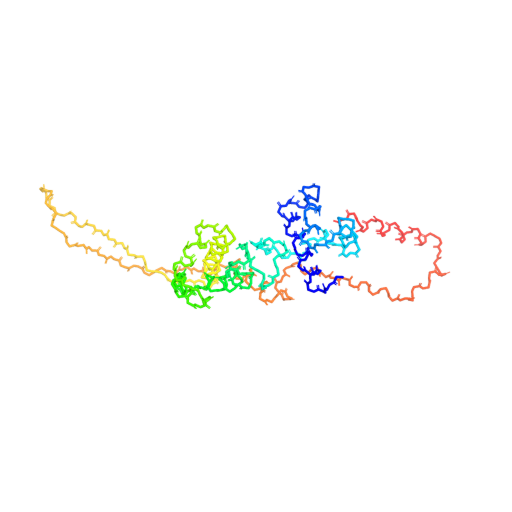743 -1.092 1.00 77.75 205 TYR A C 1
ATOM 1666 O O . TYR A 1 205 ? -8.969 21.941 0.021 1.00 77.75 205 TYR A O 1
ATOM 1674 N N . THR A 1 206 ? -8.711 21.761 -2.198 1.00 81.31 206 THR A N 1
ATOM 1675 C CA . THR A 1 206 ? -7.282 22.112 -2.158 1.00 81.31 206 THR A CA 1
ATOM 1676 C C . THR A 1 206 ? -7.125 23.613 -1.902 1.00 81.31 206 THR A C 1
ATOM 1678 O O . THR A 1 206 ? -7.482 24.425 -2.749 1.00 81.31 206 THR A O 1
ATOM 1681 N N . GLU A 1 207 ? -6.572 23.996 -0.747 1.00 69.62 207 GLU A N 1
ATOM 1682 C CA . GLU A 1 207 ? -6.425 25.411 -0.343 1.00 69.62 207 GLU A CA 1
ATOM 1683 C C . GLU A 1 207 ? -5.549 26.240 -1.283 1.00 69.62 207 GLU A C 1
ATOM 1685 O O . GLU A 1 207 ? -5.809 27.420 -1.486 1.00 69.62 207 GLU A O 1
ATOM 1690 N N . ASN A 1 208 ? -4.553 25.609 -1.901 1.00 65.56 208 ASN A N 1
ATOM 1691 C CA . ASN A 1 208 ? -3.680 26.238 -2.880 1.00 65.56 208 ASN A CA 1
ATOM 1692 C C . ASN A 1 208 ? -3.978 25.657 -4.255 1.00 65.56 208 ASN A C 1
ATOM 1694 O O . ASN A 1 208 ? -3.130 24.979 -4.842 1.00 65.56 208 ASN A O 1
ATOM 1698 N N . LYS A 1 209 ? -5.188 25.894 -4.778 1.00 58.62 209 LYS A N 1
ATOM 1699 C CA . LYS A 1 209 ? -5.387 25.764 -6.223 1.00 58.62 209 LYS A CA 1
ATOM 1700 C C . LYS A 1 209 ? -4.332 26.662 -6.850 1.00 58.62 209 LYS A C 1
ATOM 1702 O O . LYS A 1 209 ? -4.437 27.883 -6.744 1.00 58.62 209 LYS A O 1
ATOM 1707 N N . LYS A 1 210 ? -3.296 26.078 -7.458 1.00 54.22 210 LYS A N 1
ATOM 1708 C CA . LYS A 1 210 ? -2.517 26.807 -8.450 1.00 54.22 210 LYS A CA 1
ATOM 1709 C C . LYS A 1 210 ? -3.561 27.214 -9.475 1.00 54.22 210 LYS A C 1
ATOM 1711 O O . LYS A 1 210 ? -4.042 26.377 -10.233 1.00 54.22 210 LYS A O 1
ATOM 1716 N N . VAL A 1 211 ? -4.021 28.460 -9.395 1.00 51.88 211 VAL A N 1
ATOM 1717 C CA . VAL A 1 211 ? -4.750 29.065 -10.491 1.00 51.88 211 VAL A CA 1
ATOM 1718 C C . VAL A 1 211 ? -3.701 29.063 -11.580 1.00 51.88 211 VAL A C 1
ATOM 1720 O O . VAL A 1 211 ? -2.795 29.892 -11.576 1.00 51.88 211 VAL A O 1
ATOM 1723 N N . GLU A 1 212 ? -3.750 28.063 -12.456 1.00 46.75 212 GLU A N 1
ATOM 1724 C CA . GLU A 1 212 ? -3.197 28.227 -13.781 1.00 46.75 212 GLU A CA 1
ATOM 1725 C C . GLU A 1 212 ? -3.954 29.427 -14.340 1.00 46.75 212 GLU A C 1
ATOM 1727 O O . GLU A 1 212 ? -5.040 29.298 -14.908 1.00 46.75 212 GLU A O 1
ATOM 1732 N N . GLN A 1 213 ? -3.423 30.631 -14.116 1.00 38.12 213 GLN A N 1
ATOM 1733 C CA . GLN A 1 213 ? -3.682 31.733 -15.009 1.00 38.12 213 GLN A CA 1
ATOM 1734 C C . GLN A 1 213 ? -3.146 31.229 -16.339 1.00 38.12 213 GLN A C 1
ATOM 1736 O O . GLN A 1 213 ? -1.978 31.398 -16.679 1.00 38.12 213 GLN A O 1
ATOM 1741 N N . LYS A 1 214 ? -4.013 30.555 -17.097 1.00 37.22 214 LYS A N 1
ATOM 1742 C CA . LYS A 1 214 ? -3.932 30.580 -18.541 1.00 37.22 214 LYS A CA 1
ATOM 1743 C C . LYS A 1 214 ? -4.030 32.056 -18.875 1.00 37.22 214 LYS A C 1
ATOM 1745 O O . LYS A 1 214 ? -5.127 32.584 -19.047 1.00 37.22 214 LYS A O 1
ATOM 1750 N N . ILE A 1 215 ? -2.880 32.728 -18.905 1.00 37.09 215 ILE A N 1
ATOM 1751 C CA . ILE A 1 215 ? -2.712 33.931 -19.694 1.00 37.09 215 ILE A CA 1
ATOM 1752 C C . ILE A 1 215 ? -3.026 33.436 -21.098 1.00 37.09 215 ILE A C 1
ATOM 1754 O O . ILE A 1 215 ? -2.191 32.863 -21.794 1.00 37.09 215 ILE A O 1
ATOM 1758 N N . THR A 1 216 ? -4.298 33.539 -21.469 1.00 36.47 216 THR A N 1
ATOM 1759 C CA . THR A 1 216 ? -4.669 33.533 -22.865 1.00 36.47 216 THR A CA 1
ATOM 1760 C C . THR A 1 216 ? -4.075 34.839 -23.340 1.00 36.47 216 THR A C 1
ATOM 1762 O O . THR A 1 216 ? -4.662 35.897 -23.133 1.00 36.47 216 THR A O 1
ATOM 1765 N N . ILE A 1 217 ? -2.843 34.782 -23.847 1.00 44.53 217 ILE A N 1
ATOM 1766 C CA . ILE A 1 217 ? -2.323 35.843 -24.690 1.00 44.53 217 ILE A CA 1
ATOM 1767 C C . ILE A 1 217 ? -3.264 35.790 -25.888 1.00 44.53 217 ILE A C 1
ATOM 1769 O O . ILE A 1 217 ? -3.103 34.958 -26.776 1.00 44.53 217 ILE A O 1
ATOM 1773 N N . SER A 1 218 ? -4.345 36.566 -25.838 1.00 39.06 218 SER A N 1
ATOM 1774 C CA . SER A 1 218 ? -5.079 36.909 -27.041 1.00 39.06 218 SER A CA 1
ATOM 1775 C C . SER A 1 218 ? -4.033 37.477 -27.990 1.00 39.06 218 SER A C 1
ATOM 1777 O O . SER A 1 218 ? -3.350 38.433 -27.622 1.00 39.06 218 SER A O 1
ATOM 1779 N N . GLU A 1 219 ? -3.868 36.857 -29.156 1.00 49.34 219 GLU A N 1
ATOM 1780 C CA . GLU A 1 219 ? -2.856 37.174 -30.176 1.00 49.34 219 GLU A CA 1
ATOM 1781 C C . GLU A 1 219 ? -2.976 38.600 -30.766 1.00 49.34 219 GLU A C 1
ATOM 1783 O O . GLU A 1 219 ? -2.304 38.917 -31.738 1.00 49.34 219 GLU A O 1
ATOM 1788 N N . ASP A 1 220 ? -3.743 39.496 -30.139 1.00 48.75 220 ASP A N 1
ATOM 1789 C CA . ASP A 1 220 ? -4.061 40.839 -30.621 1.00 48.75 220 ASP A CA 1
ATOM 1790 C C . ASP A 1 220 ? -3.575 41.945 -29.663 1.00 48.75 220 ASP A C 1
ATOM 1792 O O . ASP A 1 220 ? -4.298 42.900 -29.377 1.00 48.75 220 ASP A O 1
ATOM 1796 N N . ILE A 1 221 ? -2.346 41.853 -29.141 1.00 53.31 221 ILE A N 1
ATOM 1797 C CA . ILE A 1 221 ? -1.661 43.067 -28.666 1.00 53.31 221 ILE A CA 1
ATOM 1798 C C . ILE A 1 221 ? -0.858 43.601 -29.848 1.00 53.31 221 ILE A C 1
ATOM 1800 O O . ILE A 1 221 ? 0.236 43.116 -30.134 1.00 53.31 221 ILE A O 1
ATOM 1804 N N . ASP A 1 222 ? -1.414 44.589 -30.550 1.00 55.75 222 ASP A N 1
ATOM 1805 C CA . ASP A 1 222 ? -0.713 45.314 -31.610 1.00 55.75 222 ASP A CA 1
ATOM 1806 C C . ASP A 1 222 ? 0.393 46.187 -30.994 1.00 55.75 222 ASP A C 1
ATOM 1808 O O . ASP A 1 222 ? 0.215 47.359 -30.660 1.00 55.75 222 ASP A O 1
ATOM 1812 N N . VAL A 1 223 ? 1.558 45.569 -30.798 1.00 58.19 223 VAL A N 1
ATOM 1813 C CA . VAL A 1 223 ? 2.768 46.173 -30.216 1.00 58.19 223 VAL A CA 1
ATOM 1814 C C . VAL A 1 223 ? 3.325 47.326 -31.055 1.00 58.19 223 VAL A C 1
ATOM 1816 O O . VAL A 1 223 ? 4.183 48.059 -30.573 1.00 58.19 223 VAL A O 1
ATOM 1819 N N . SER A 1 224 ? 2.836 47.519 -32.285 1.00 62.81 224 SER A N 1
ATOM 1820 C CA . SER A 1 224 ? 3.278 48.604 -33.166 1.00 62.81 224 SER A CA 1
ATOM 1821 C C . SER A 1 224 ? 2.810 49.996 -32.720 1.00 62.81 224 SER A C 1
ATOM 1823 O O . SER A 1 224 ? 3.330 50.996 -33.213 1.00 62.81 224 SER A O 1
ATOM 1825 N N . GLN A 1 225 ? 1.861 50.075 -31.779 1.00 61.28 225 GLN A N 1
ATOM 1826 C CA . GLN A 1 225 ? 1.294 51.337 -31.284 1.00 61.28 225 GLN A CA 1
ATOM 1827 C C . GLN A 1 225 ? 1.854 51.787 -29.925 1.00 61.28 225 GLN A C 1
ATOM 1829 O O . GLN A 1 225 ? 1.429 52.817 -29.400 1.00 61.28 225 GLN A O 1
ATOM 1834 N N . LEU A 1 226 ? 2.790 51.035 -29.341 1.00 68.44 226 LEU A N 1
ATOM 1835 C CA . LEU A 1 226 ? 3.410 51.376 -28.060 1.00 68.44 226 LEU A CA 1
ATOM 1836 C C . LEU A 1 226 ? 4.696 52.177 -28.280 1.00 68.44 226 LEU A C 1
ATOM 1838 O O . LEU A 1 226 ? 5.482 51.870 -29.174 1.00 68.44 226 LEU A O 1
ATOM 1842 N N . THR A 1 227 ? 4.918 53.204 -27.458 1.00 73.62 227 THR A N 1
ATOM 1843 C CA . THR A 1 227 ? 6.182 53.951 -27.476 1.00 73.62 227 THR A CA 1
ATOM 1844 C C . THR A 1 227 ? 7.294 53.154 -26.794 1.00 73.62 227 THR A C 1
ATOM 1846 O O . THR A 1 227 ? 7.029 52.334 -25.911 1.00 73.62 227 THR A O 1
ATOM 1849 N N . ASP A 1 228 ? 8.549 53.426 -27.160 1.00 75.69 228 ASP A N 1
ATOM 1850 C CA . ASP A 1 228 ? 9.724 52.720 -26.624 1.00 75.69 228 ASP A CA 1
ATOM 1851 C C . ASP A 1 228 ? 9.763 52.724 -25.082 1.00 75.69 228 ASP A C 1
ATOM 1853 O O . ASP A 1 228 ? 10.077 51.714 -24.454 1.00 75.69 228 ASP A O 1
ATOM 1857 N N . GLU A 1 229 ? 9.330 53.822 -24.453 1.00 75.44 229 GLU A N 1
ATOM 1858 C CA . GLU A 1 229 ? 9.245 53.950 -22.991 1.00 75.44 229 GLU A CA 1
ATOM 1859 C C . GLU A 1 229 ? 8.201 53.011 -22.358 1.00 75.44 229 GLU A C 1
ATOM 1861 O O . GLU A 1 229 ? 8.398 52.487 -21.258 1.00 75.44 229 GLU A O 1
ATOM 1866 N N . GLN A 1 230 ? 7.075 52.778 -23.039 1.00 74.62 230 GLN A N 1
ATOM 1867 C CA . GLN A 1 230 ? 6.036 51.858 -22.569 1.00 74.62 230 GLN A CA 1
ATOM 1868 C C . GLN A 1 230 ? 6.483 50.400 -22.716 1.00 74.62 230 GLN A C 1
ATOM 1870 O O . GLN A 1 230 ? 6.150 49.570 -21.866 1.00 74.62 230 GLN A O 1
ATOM 1875 N N . LEU A 1 231 ? 7.277 50.107 -23.751 1.00 74.12 231 LEU A N 1
ATOM 1876 C CA . LEU A 1 231 ? 7.873 48.792 -23.972 1.00 74.12 231 LEU A CA 1
ATOM 1877 C C . LEU A 1 231 ? 8.899 48.446 -22.885 1.00 74.12 231 LEU A C 1
ATOM 1879 O O . LEU A 1 231 ? 8.858 47.349 -22.324 1.00 74.12 231 LEU A O 1
ATOM 1883 N N . GLU A 1 232 ? 9.780 49.391 -22.541 1.00 77.81 232 GLU A N 1
ATOM 1884 C CA . GLU A 1 232 ? 10.773 49.193 -21.478 1.00 77.81 232 GLU A CA 1
ATOM 1885 C C . GLU A 1 232 ? 10.114 48.942 -20.120 1.00 77.81 232 GLU A C 1
ATOM 1887 O O . GLU A 1 232 ? 10.558 48.081 -19.357 1.00 77.81 232 GLU A O 1
ATOM 1892 N N . LYS A 1 233 ? 9.024 49.656 -19.819 1.00 76.31 233 LYS A N 1
ATOM 1893 C CA . LYS A 1 233 ? 8.286 49.464 -18.568 1.00 76.31 233 LYS A CA 1
ATOM 1894 C C . LYS A 1 233 ? 7.663 48.068 -18.482 1.00 76.31 233 LYS A C 1
ATOM 1896 O O . LYS A 1 233 ? 7.800 47.412 -17.453 1.00 76.31 233 LYS A O 1
ATOM 1901 N N . LEU A 1 234 ? 7.064 47.588 -19.573 1.00 73.75 234 LEU A N 1
ATOM 1902 C CA . LEU A 1 234 ? 6.502 46.236 -19.657 1.00 73.75 234 LEU A CA 1
ATOM 1903 C C . LEU A 1 234 ? 7.567 45.149 -19.474 1.00 73.75 234 LEU A C 1
ATOM 1905 O O . LEU A 1 234 ? 7.338 44.191 -18.739 1.00 73.75 234 LEU A O 1
ATOM 1909 N N . MET A 1 235 ? 8.745 45.304 -20.088 1.00 74.19 235 MET A N 1
ATOM 1910 C CA . MET A 1 235 ? 9.852 44.357 -19.895 1.00 74.19 235 MET A CA 1
ATOM 1911 C C . MET A 1 235 ? 10.314 44.302 -18.437 1.00 74.19 235 MET A C 1
ATOM 1913 O O . MET A 1 235 ? 10.576 43.224 -17.905 1.00 74.19 235 MET A O 1
ATOM 1917 N N . LYS A 1 236 ? 10.363 45.458 -17.772 1.00 75.06 236 LYS A N 1
ATOM 1918 C CA . LYS A 1 236 ? 10.787 45.567 -16.374 1.00 75.06 236 LYS A CA 1
ATOM 1919 C C . LYS A 1 236 ? 9.784 44.940 -15.405 1.00 75.06 236 LYS A C 1
ATOM 1921 O O . LYS A 1 236 ? 10.187 44.340 -14.412 1.00 75.06 236 LYS A O 1
ATOM 1926 N N . ASP A 1 237 ? 8.493 45.064 -15.697 1.00 71.56 237 ASP A N 1
ATOM 1927 C CA . ASP A 1 237 ? 7.431 44.461 -14.890 1.00 71.56 237 ASP A CA 1
ATOM 1928 C C . ASP A 1 237 ? 7.415 42.926 -15.043 1.00 71.56 237 ASP A C 1
ATOM 1930 O O . ASP A 1 237 ? 7.220 42.219 -14.054 1.00 71.56 237 ASP A O 1
ATOM 1934 N N . ILE A 1 238 ? 7.734 42.398 -16.235 1.00 70.12 238 ILE A N 1
ATOM 1935 C CA . ILE A 1 238 ? 7.902 40.950 -16.469 1.00 70.12 238 ILE A CA 1
ATOM 1936 C C . ILE A 1 238 ? 9.130 40.401 -15.720 1.00 70.12 238 ILE A C 1
ATOM 1938 O O . ILE A 1 238 ? 9.021 39.389 -15.034 1.00 70.12 238 ILE A O 1
ATOM 1942 N N . GLU A 1 239 ? 10.281 41.083 -15.768 1.00 64.62 239 GLU A N 1
ATOM 1943 C CA . GLU A 1 239 ? 11.492 40.652 -15.041 1.00 64.62 239 GLU A CA 1
ATOM 1944 C C . GLU A 1 239 ? 11.349 40.678 -13.509 1.00 64.62 239 GLU A C 1
ATOM 1946 O O . GLU A 1 239 ? 12.084 39.979 -12.802 1.00 64.62 239 GLU A O 1
ATOM 1951 N N . ASN A 1 240 ? 10.446 41.506 -12.980 1.00 63.34 240 ASN A N 1
ATOM 1952 C CA . ASN A 1 240 ? 10.193 41.595 -11.543 1.00 63.34 240 ASN A CA 1
ATOM 1953 C C . ASN A 1 240 ? 9.129 40.597 -11.065 1.00 63.34 240 ASN A C 1
ATOM 1955 O O . ASN A 1 240 ? 9.209 40.160 -9.920 1.00 63.34 240 ASN A O 1
ATOM 1959 N N . GLY A 1 241 ? 8.188 40.196 -11.928 1.00 47.81 241 GLY A N 1
ATOM 1960 C CA . GLY A 1 241 ? 7.193 39.162 -11.622 1.00 47.81 241 GLY A CA 1
ATOM 1961 C C . GLY A 1 241 ? 7.774 37.751 -11.458 1.00 47.81 241 GLY A C 1
ATOM 1962 O O . GLY A 1 241 ? 7.177 36.931 -10.774 1.00 47.81 241 GLY A O 1
ATOM 1963 N N . ASP A 1 242 ? 8.961 37.484 -12.012 1.00 45.44 242 ASP A N 1
ATOM 1964 C CA . ASP A 1 242 ? 9.679 36.204 -11.871 1.00 45.44 242 ASP A CA 1
ATOM 1965 C C . ASP A 1 242 ? 10.526 36.102 -10.578 1.00 45.44 242 ASP A C 1
ATOM 1967 O O . ASP A 1 242 ? 11.248 35.118 -10.380 1.00 45.44 242 ASP A O 1
ATOM 1971 N N . LYS A 1 243 ? 10.497 37.123 -9.703 1.00 44.28 243 LYS A N 1
ATOM 1972 C CA . LYS A 1 243 ? 11.325 37.199 -8.479 1.00 44.28 243 LYS A CA 1
ATOM 1973 C C . LYS A 1 243 ? 10.573 36.999 -7.156 1.00 44.28 243 LYS A C 1
ATOM 1975 O O . LYS A 1 243 ? 11.225 37.068 -6.111 1.00 44.28 243 LYS A O 1
ATOM 1980 N N . GLU A 1 244 ? 9.273 36.719 -7.179 1.00 34.47 244 GLU A N 1
ATOM 1981 C CA . GLU A 1 244 ? 8.486 36.298 -6.000 1.00 34.47 244 GLU A CA 1
ATOM 1982 C C . GLU A 1 244 ? 8.106 34.814 -6.072 1.00 34.47 244 GLU A C 1
ATOM 1984 O O . GLU A 1 244 ? 8.130 34.158 -5.003 1.00 34.47 244 GLU A O 1
#

Secondary structure (DSSP, 8-state):
--HHHHHHHHHHHHHHHHHTTT-GGGS-HHHHHHHTT--HHHHHHHHHHTTTT--TT-------S-TT--TTSBSSTTT---BHHHHHHHHHHHH-B-TTSSBSS-HHHHHHHTT--HHHHHHHHHH-HHHHHHHHHHHHHHHHHHHHHHHHH-EEEEEEEEE-----TT-------EEEEEEEEEPP-HHHHHHHHHHH-HHHH-TT----------S---GGGS-HHHHHHHHHHHHHHTT-

Radius of gyration: 28.36 Å; chains: 1; bounding box: 40×77×90 Å

Sequence (244 aa):
MQAWKLAKLKQYYQTQLYEAAGDDKKINKRQIAKLYGISAQNLNNYIKRKNWNDLTEFVYVPLDIKPGIKKNEPLNGSKSKLTGEMLEQLFEYARRTEDDGKPTFTNQEIAEKLGISVSTFYKYHQENIHFYKTLRSARRLGQVEDAMLKSATGYKYVESKVEDIVVGKTGEKTGEIKSTKIIKEVTPDVRAQKYLMSNIVPEEYTENKKVEQKITISEDIDVSQLTDEQLEKLMKDIENGDKE

pLDDT: mean 75.36, std 15.86, range [34.47, 96.0]

Foldseek 3Di:
DDPVLLVVLLLVLLLVCVVVVLPNVPDPLCLSQVLSVHHSVVSVVCCVVVVSSDCVVPDNDPPLDDRNFDQQRAPPPPPHRDGVVLLVLLLVQLLDADLVLHRPDDLCRSCVVSVHHSVSSVVCCVPPSSSVCSNVVSSVNSSVVSVLVCQQQKDKDKDWDWDQDDDDPPPDRDGDTDIDIDIDIRDHDPVSNLVVCCVVCVVPRVPDPVPPPPPPPPVPPPPVPDDPVRVVVVVVVVVVVVVD